Protein AF-A0A2N5ZML3-F1 (afdb_monomer_lite)

Secondary structure (DSSP, 8-state):
-PPP-HHHHHHHHGGG-HHHHHHHHHHHHHTT-HHHHHHHHHHHHHTGGGS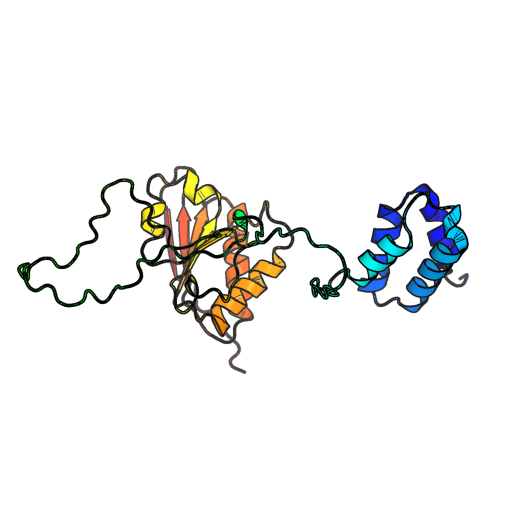SS-HHHHHHHHHHTTS--------SS---------GGG--EE-S-----------S-S---------TT-----EE--BTTT--TT-TTTTTPEEEEEETTHHHH-TTGGGGSTTEEEEEE-TTT-S-THHHHHHHHHHHHTS--SEEEEEEESSGGGHHHHHHHHHHHHH-SS---EEEEEE-TTS-EEEEEEPPPP-----

Structure (mmCIF, N/CA/C/O backbone):
data_AF-A0A2N5ZML3-F1
#
_entry.id   AF-A0A2N5ZML3-F1
#
loop_
_atom_site.group_PDB
_atom_site.id
_atom_site.type_symbol
_atom_site.label_atom_id
_atom_site.label_alt_id
_atom_site.label_comp_id
_atom_site.label_asym_id
_atom_site.label_entity_id
_atom_site.label_seq_id
_atom_site.pdbx_PDB_ins_code
_atom_site.Cartn_x
_atom_site.Cartn_y
_atom_site.Cartn_z
_atom_site.occupancy
_atom_site.B_iso_or_equiv
_atom_site.auth_seq_id
_atom_site.auth_comp_id
_atom_site.auth_asym_id
_atom_site.auth_atom_id
_atom_site.pdbx_PDB_model_num
ATOM 1 N N . ALA A 1 1 ? 21.192 18.800 -43.408 1.00 47.53 1 ALA A N 1
ATOM 2 C CA . ALA A 1 1 ? 21.256 17.772 -42.355 1.00 47.53 1 ALA A CA 1
ATOM 3 C C . ALA A 1 1 ? 21.268 16.427 -43.055 1.00 47.53 1 ALA A C 1
ATOM 5 O O . ALA A 1 1 ? 20.425 16.227 -43.925 1.00 47.53 1 ALA A O 1
ATOM 6 N N . GLU A 1 2 ? 22.254 15.578 -42.776 1.00 45.72 2 GLU A N 1
ATOM 7 C CA . GLU A 1 2 ? 22.254 14.211 -43.304 1.00 45.72 2 GLU A CA 1
ATOM 8 C C . GLU A 1 2 ? 21.034 13.448 -42.755 1.00 45.72 2 GLU A C 1
ATOM 10 O O . GLU A 1 2 ? 20.626 13.699 -41.616 1.00 45.72 2 GLU A O 1
ATOM 15 N N . PRO A 1 3 ? 20.395 12.577 -43.553 1.00 55.34 3 PRO A N 1
ATOM 16 C CA . PRO A 1 3 ? 19.263 11.791 -43.085 1.00 55.34 3 PRO A CA 1
ATOM 17 C C . PRO A 1 3 ? 19.713 10.846 -41.964 1.00 55.34 3 PRO A C 1
ATOM 19 O O . PRO A 1 3 ? 20.684 10.109 -42.115 1.00 55.34 3 PRO A O 1
ATOM 22 N N . TYR A 1 4 ? 18.998 10.881 -40.839 1.00 61.06 4 TYR A N 1
ATOM 23 C CA . TYR A 1 4 ? 19.261 10.034 -39.676 1.00 61.06 4 TYR A CA 1
ATOM 24 C C . TYR A 1 4 ? 19.255 8.546 -40.067 1.00 61.06 4 TYR A C 1
ATOM 26 O O . TYR A 1 4 ? 18.287 8.063 -40.662 1.00 61.06 4 TYR A O 1
ATOM 34 N N . ASN A 1 5 ? 20.341 7.837 -39.749 1.00 77.06 5 ASN A N 1
ATOM 35 C CA . ASN A 1 5 ? 20.561 6.444 -40.130 1.00 77.06 5 ASN A CA 1
ATOM 36 C C . ASN A 1 5 ? 20.840 5.587 -38.890 1.00 77.06 5 ASN A C 1
ATOM 38 O O . ASN A 1 5 ? 21.959 5.542 -38.381 1.00 77.06 5 ASN A O 1
ATOM 42 N N . GLU A 1 6 ? 19.813 4.874 -38.439 1.00 79.06 6 GLU A N 1
ATOM 43 C CA . GLU A 1 6 ? 19.859 4.043 -37.233 1.00 79.06 6 GLU A CA 1
ATOM 44 C C . GLU A 1 6 ? 20.840 2.864 -37.341 1.00 79.06 6 GLU A C 1
ATOM 46 O O . GLU A 1 6 ? 21.326 2.350 -36.338 1.00 79.06 6 GLU A O 1
ATOM 51 N N . ILE A 1 7 ? 21.194 2.452 -38.561 1.00 77.94 7 ILE A N 1
ATOM 52 C CA . ILE A 1 7 ? 22.169 1.379 -38.779 1.00 77.94 7 ILE A CA 1
ATOM 53 C C . ILE A 1 7 ? 23.556 1.782 -38.257 1.00 77.94 7 ILE A C 1
ATOM 55 O O . ILE A 1 7 ? 24.208 0.982 -37.591 1.00 77.94 7 ILE A O 1
ATOM 59 N N . LEU A 1 8 ? 23.975 3.026 -38.511 1.00 79.12 8 LEU A N 1
ATOM 60 C CA . LEU A 1 8 ? 25.275 3.542 -38.064 1.00 79.12 8 LEU A CA 1
ATOM 61 C C . LEU A 1 8 ? 25.339 3.660 -36.537 1.00 79.12 8 LEU A C 1
ATOM 63 O O . LEU A 1 8 ? 26.370 3.385 -35.933 1.00 79.12 8 LEU A O 1
ATOM 67 N N . VAL A 1 9 ? 24.215 4.021 -35.914 1.00 79.56 9 VAL A N 1
ATOM 68 C CA . VAL A 1 9 ? 24.099 4.147 -34.456 1.00 79.56 9 VAL A CA 1
ATOM 69 C C . VAL A 1 9 ? 24.246 2.780 -33.787 1.00 79.56 9 VAL A C 1
ATOM 71 O O . VAL A 1 9 ? 25.020 2.639 -32.843 1.00 79.56 9 VAL A O 1
ATOM 74 N N . ILE A 1 10 ? 23.564 1.750 -34.296 1.00 82.56 10 ILE A N 1
ATOM 75 C CA . ILE A 1 10 ? 23.687 0.385 -33.763 1.00 82.56 10 ILE A CA 1
ATOM 76 C C . ILE A 1 10 ? 25.098 -0.178 -33.975 1.00 82.56 10 ILE A C 1
ATOM 78 O O . ILE A 1 10 ? 25.625 -0.829 -33.073 1.00 82.56 10 ILE A O 1
ATOM 82 N N . GLU A 1 11 ? 25.723 0.098 -35.121 1.00 82.44 11 GLU A N 1
ATOM 83 C CA . GLU A 1 11 ? 27.103 -0.308 -35.405 1.00 82.44 11 GLU A CA 1
ATOM 84 C C . GLU A 1 11 ? 28.106 0.339 -34.433 1.00 82.44 11 GLU A C 1
ATOM 86 O O . GLU A 1 11 ? 28.982 -0.344 -33.909 1.00 82.44 11 GLU A O 1
ATOM 91 N N . GLU A 1 12 ? 27.933 1.619 -34.089 1.00 83.38 12 GLU A N 1
ATOM 92 C CA . GLU A 1 12 ? 28.761 2.306 -33.085 1.00 83.38 12 GLU A CA 1
ATOM 93 C C . GLU A 1 12 ? 28.482 1.826 -31.641 1.00 83.38 12 GLU A C 1
ATOM 95 O O . GLU A 1 12 ? 29.330 1.925 -30.747 1.00 83.38 12 GLU A O 1
ATOM 100 N N . MET A 1 13 ? 27.281 1.300 -31.383 1.00 83.06 13 MET A N 1
ATOM 101 C CA . MET A 1 13 ? 26.872 0.778 -30.074 1.00 83.06 13 MET A CA 1
ATOM 102 C C . MET A 1 13 ? 27.241 -0.691 -29.850 1.00 83.06 13 MET A C 1
ATOM 104 O O . MET A 1 13 ? 27.219 -1.129 -28.697 1.00 83.06 13 MET A O 1
ATOM 108 N N . GLU A 1 14 ? 27.619 -1.425 -30.899 1.00 78.06 14 GLU A N 1
ATOM 109 C CA . GLU A 1 14 ? 28.115 -2.807 -30.839 1.00 78.06 14 GLU A CA 1
ATOM 110 C C . GLU A 1 14 ? 29.148 -3.024 -29.711 1.00 78.06 14 GLU A C 1
ATOM 112 O O . GLU A 1 14 ? 28.857 -3.811 -28.799 1.00 78.06 14 GLU A O 1
ATOM 117 N N . PRO A 1 15 ? 30.255 -2.255 -29.628 1.00 79.62 15 PRO A N 1
ATOM 118 C CA . PRO A 1 15 ? 31.275 -2.464 -28.599 1.00 79.62 15 PRO A CA 1
ATOM 119 C C . PRO A 1 15 ? 30.792 -2.138 -27.177 1.00 79.62 15 PRO A C 1
ATOM 121 O O . PRO A 1 15 ? 31.397 -2.571 -26.196 1.00 79.62 15 PRO A O 1
ATOM 124 N N . LYS A 1 16 ? 29.694 -1.381 -27.031 1.00 79.88 16 LYS A N 1
ATOM 125 C CA . LYS A 1 16 ? 29.097 -1.026 -25.728 1.00 79.88 16 LYS A CA 1
ATOM 126 C C . LYS A 1 16 ? 28.216 -2.148 -25.164 1.00 79.88 16 LYS A C 1
ATOM 128 O O . LYS A 1 16 ? 27.735 -2.042 -24.032 1.00 79.88 16 LYS A O 1
ATOM 133 N N . GLY A 1 17 ? 28.003 -3.215 -25.934 1.00 79.94 17 GLY A N 1
ATOM 134 C CA . GLY A 1 17 ? 27.406 -4.464 -25.484 1.00 79.94 17 GLY A CA 1
ATOM 135 C C . GLY A 1 17 ? 25.878 -4.471 -25.363 1.00 79.94 17 GLY A C 1
ATOM 136 O O . GLY A 1 17 ? 25.178 -3.462 -25.483 1.00 79.94 17 GLY A O 1
ATOM 137 N N . ARG A 1 18 ? 25.355 -5.673 -25.082 1.00 86.12 18 ARG A N 1
ATOM 138 C CA . ARG A 1 18 ? 23.927 -6.042 -25.113 1.00 86.12 18 ARG A CA 1
ATOM 139 C C . ARG A 1 18 ? 22.995 -5.057 -24.404 1.00 86.12 18 ARG A C 1
ATOM 141 O O . ARG A 1 18 ? 21.926 -4.745 -24.919 1.00 86.12 18 ARG A O 1
ATOM 148 N N . ASN A 1 19 ? 23.368 -4.595 -23.212 1.00 85.06 19 ASN A N 1
ATOM 149 C CA . ASN A 1 19 ? 22.493 -3.762 -22.379 1.00 85.06 19 ASN A CA 1
ATOM 150 C C . ASN A 1 19 ? 22.300 -2.356 -22.958 1.00 85.06 19 ASN A C 1
ATOM 152 O O . ASN A 1 19 ? 21.211 -1.798 -22.852 1.00 85.06 19 ASN A O 1
ATOM 156 N N . THR A 1 20 ? 23.331 -1.819 -23.607 1.00 85.25 20 THR A N 1
ATOM 157 C CA . THR A 1 20 ? 23.304 -0.500 -24.244 1.00 85.25 20 THR A CA 1
ATOM 158 C C . THR A 1 20 ? 22.386 -0.519 -25.466 1.00 85.25 20 THR A C 1
ATOM 160 O O . THR A 1 20 ? 21.505 0.327 -25.597 1.00 85.25 20 THR A O 1
ATOM 163 N N . ILE A 1 21 ? 22.504 -1.564 -26.290 1.00 87.38 21 ILE A N 1
ATOM 164 C CA . ILE A 1 21 ? 21.623 -1.810 -27.442 1.00 87.38 21 ILE A CA 1
ATOM 165 C C . ILE A 1 21 ? 20.179 -2.062 -26.977 1.00 87.38 21 ILE A C 1
ATOM 167 O O . ILE A 1 21 ? 19.233 -1.540 -27.562 1.00 87.38 21 ILE A O 1
ATOM 171 N N . LYS A 1 22 ? 19.989 -2.812 -25.883 1.00 88.50 22 LYS A N 1
ATOM 172 C CA . LYS A 1 22 ? 18.667 -3.056 -25.287 1.00 88.50 22 LYS A CA 1
ATOM 173 C C . LYS A 1 22 ? 17.972 -1.759 -24.874 1.00 88.50 22 LYS A C 1
ATOM 175 O O . LYS A 1 22 ? 16.815 -1.560 -25.229 1.00 88.50 22 LYS A O 1
ATOM 180 N N . ALA A 1 23 ? 18.661 -0.910 -24.114 1.00 85.38 23 ALA A N 1
ATOM 181 C CA . ALA A 1 23 ? 18.109 0.350 -23.623 1.00 85.38 23 ALA A CA 1
ATOM 182 C C . ALA A 1 23 ? 17.723 1.285 -24.779 1.00 85.38 23 ALA A C 1
ATOM 184 O O . ALA A 1 23 ? 16.655 1.887 -24.753 1.00 85.38 23 ALA A O 1
ATOM 185 N N . HIS A 1 24 ? 18.552 1.330 -25.822 1.00 87.19 24 HIS A N 1
ATOM 186 C CA . HIS A 1 24 ? 18.301 2.114 -27.030 1.00 87.19 24 HIS A CA 1
ATOM 187 C C . HIS A 1 24 ? 17.056 1.648 -27.796 1.00 87.19 24 HIS A C 1
ATOM 189 O O . HIS A 1 24 ? 16.170 2.444 -28.095 1.00 87.19 24 HIS A O 1
ATOM 195 N N . LEU A 1 25 ? 16.912 0.339 -28.022 1.00 87.88 25 LEU A N 1
ATOM 196 C CA . LEU A 1 25 ? 15.726 -0.213 -28.688 1.00 87.88 25 LEU A CA 1
ATOM 197 C C . LEU A 1 25 ? 14.441 -0.050 -27.856 1.00 87.88 25 LEU A C 1
ATOM 199 O O . LEU A 1 25 ? 13.357 0.109 -28.417 1.00 87.88 25 LEU A O 1
ATOM 203 N N . ILE A 1 26 ? 14.549 -0.084 -26.523 1.00 85.62 26 ILE A N 1
ATOM 204 C CA . ILE A 1 26 ? 13.435 0.212 -25.612 1.00 85.62 26 ILE A CA 1
ATOM 205 C C . ILE A 1 26 ? 13.015 1.678 -25.737 1.00 85.62 26 ILE A C 1
ATOM 207 O O . ILE A 1 26 ? 11.833 1.942 -25.940 1.00 85.62 26 ILE A O 1
ATOM 211 N N . HIS A 1 27 ? 13.971 2.607 -25.694 1.00 83.56 27 HIS A N 1
ATOM 212 C CA . HIS A 1 27 ? 13.718 4.035 -25.872 1.00 83.56 27 HIS A CA 1
ATOM 213 C C . HIS A 1 27 ? 12.970 4.305 -27.188 1.00 83.56 27 HIS A C 1
ATOM 215 O O . HIS A 1 27 ? 11.908 4.925 -27.192 1.00 83.56 27 HIS A O 1
ATOM 221 N N . MET A 1 28 ? 13.430 3.723 -28.298 1.00 85.25 28 MET A N 1
ATOM 222 C CA . MET A 1 28 ? 12.745 3.846 -29.592 1.00 85.25 28 MET A CA 1
ATOM 223 C C . MET A 1 28 ? 11.303 3.332 -29.571 1.00 85.25 28 MET A C 1
ATOM 225 O O . MET A 1 28 ? 10.409 3.911 -30.196 1.00 85.25 28 MET A O 1
ATOM 229 N N . LYS A 1 29 ? 11.049 2.238 -28.848 1.00 83.75 29 LYS A N 1
ATOM 230 C CA . LYS A 1 29 ? 9.705 1.677 -28.691 1.00 83.75 29 LYS A CA 1
ATOM 231 C C . LYS A 1 29 ? 8.794 2.608 -27.888 1.00 83.75 29 LYS A C 1
ATOM 233 O O . LYS A 1 29 ? 7.641 2.798 -28.275 1.00 83.75 29 LYS A O 1
ATOM 238 N N . GLU A 1 30 ? 9.300 3.199 -26.810 1.00 82.31 30 GLU A N 1
ATOM 239 C CA . GLU A 1 30 ? 8.565 4.155 -25.969 1.00 82.31 30 GLU A CA 1
ATOM 240 C C . GLU A 1 30 ? 8.201 5.430 -26.740 1.00 82.31 30 GLU A C 1
ATOM 242 O O . GLU A 1 30 ? 7.082 5.933 -26.621 1.00 82.31 30 GLU A O 1
ATOM 247 N N . HIS A 1 31 ? 9.094 5.888 -27.619 1.00 83.50 31 HIS A N 1
ATOM 248 C CA . HIS A 1 31 ? 8.877 7.048 -28.485 1.00 83.50 31 HIS A CA 1
ATOM 249 C C . HIS A 1 31 ? 8.115 6.734 -29.787 1.00 83.50 31 HIS A C 1
ATOM 251 O O . HIS A 1 31 ? 7.886 7.627 -30.602 1.00 83.50 31 HIS A O 1
ATOM 257 N N . LYS A 1 32 ? 7.641 5.488 -29.967 1.00 84.75 32 LYS A N 1
ATOM 258 C CA . LYS A 1 32 ? 6.892 5.014 -31.152 1.00 84.75 32 LYS A CA 1
ATOM 259 C C . LYS A 1 32 ? 7.666 5.160 -32.471 1.00 84.75 32 LYS A C 1
ATOM 261 O O . LYS A 1 32 ? 7.071 5.239 -33.548 1.00 84.75 32 LYS A O 1
ATOM 266 N N . GLU A 1 33 ? 8.992 5.112 -32.414 1.00 83.31 33 GLU A N 1
ATOM 267 C CA . GLU A 1 33 ? 9.907 5.249 -33.553 1.00 83.31 33 GLU A CA 1
ATOM 268 C C . GLU A 1 33 ? 10.099 3.915 -34.301 1.00 83.31 33 GLU A C 1
ATOM 270 O O . GLU A 1 33 ? 11.206 3.453 -34.585 1.00 83.31 33 GLU A O 1
ATOM 275 N N . PHE A 1 34 ? 8.990 3.255 -34.648 1.00 81.12 34 PHE A N 1
ATOM 276 C CA . PHE A 1 34 ? 8.998 1.885 -35.176 1.00 81.12 34 PHE A CA 1
ATOM 277 C C . PHE A 1 34 ? 9.732 1.727 -36.518 1.00 81.12 34 PHE A C 1
ATOM 279 O O . PHE A 1 34 ? 10.153 0.621 -36.859 1.00 81.12 34 PHE A O 1
ATOM 286 N N . GLY A 1 35 ? 9.868 2.808 -37.294 1.00 78.94 35 GLY A N 1
ATOM 287 C CA . GLY A 1 35 ? 10.616 2.816 -38.553 1.00 78.94 35 GLY A CA 1
ATOM 288 C C . GLY A 1 35 ? 12.114 2.600 -38.337 1.00 78.94 35 GLY A C 1
ATOM 289 O O . GLY A 1 35 ? 12.697 1.720 -38.969 1.00 78.94 35 GLY A O 1
ATOM 290 N N . PHE A 1 36 ? 12.706 3.340 -37.400 1.00 80.94 36 PHE A N 1
ATOM 291 C CA . PHE A 1 36 ? 14.121 3.230 -37.040 1.00 80.94 36 PHE A CA 1
ATOM 292 C C . PHE A 1 36 ? 14.392 1.950 -36.252 1.00 80.94 36 PHE A C 1
ATOM 294 O O . PHE A 1 36 ? 15.292 1.192 -36.607 1.00 80.94 36 PHE A O 1
ATOM 301 N N . MET A 1 37 ? 13.506 1.591 -35.320 1.00 82.56 37 MET A N 1
ATOM 302 C CA . MET A 1 37 ? 13.601 0.324 -34.588 1.00 82.56 37 MET A CA 1
ATOM 303 C C . MET A 1 37 ? 13.681 -0.895 -35.529 1.00 82.56 37 MET A C 1
ATOM 305 O O . MET A 1 37 ? 14.465 -1.816 -35.300 1.00 82.56 37 MET A O 1
ATOM 309 N N . LYS A 1 38 ? 12.911 -0.909 -36.629 1.00 84.06 38 LYS A N 1
ATOM 310 C CA . LYS A 1 38 ? 12.991 -1.978 -37.643 1.00 84.06 38 LYS A CA 1
ATOM 311 C C . LYS A 1 38 ? 14.348 -2.026 -38.346 1.00 84.06 38 LYS A C 1
ATOM 313 O O . LYS A 1 38 ? 14.804 -3.122 -38.666 1.00 84.06 38 LYS A O 1
ATOM 318 N N . GLN A 1 39 ? 14.981 -0.879 -38.585 1.00 83.00 39 GLN A N 1
ATOM 319 C CA . GLN A 1 39 ? 16.313 -0.808 -39.191 1.00 83.00 39 GLN A CA 1
ATOM 320 C C . GLN A 1 39 ? 17.377 -1.366 -38.238 1.00 83.00 39 GLN A C 1
ATOM 322 O O . GLN A 1 39 ? 18.150 -2.232 -38.647 1.00 83.00 39 GLN A O 1
ATOM 327 N N . GLY A 1 40 ? 17.349 -0.975 -36.959 1.00 84.38 40 GLY A N 1
ATOM 328 C CA . GLY A 1 40 ? 18.281 -1.491 -35.952 1.00 84.38 40 GLY A CA 1
ATOM 329 C C . GLY A 1 40 ? 18.131 -2.997 -35.707 1.00 84.38 40 GLY A C 1
ATOM 330 O O . GLY A 1 40 ? 19.112 -3.741 -35.701 1.00 84.38 40 GLY A O 1
ATOM 331 N N . VAL A 1 41 ? 16.891 -3.495 -35.620 1.00 87.19 41 VAL A N 1
ATOM 332 C CA . VAL A 1 41 ? 16.611 -4.940 -35.507 1.00 87.19 41 VAL A CA 1
ATOM 333 C C . VAL A 1 41 ? 17.077 -5.710 -36.745 1.00 87.19 41 VAL A C 1
ATOM 335 O O . VAL A 1 41 ? 17.577 -6.830 -36.621 1.00 87.19 41 VAL A O 1
ATOM 338 N N . LYS A 1 42 ? 16.924 -5.134 -37.944 1.00 88.25 42 LYS A N 1
ATOM 339 C CA . LYS A 1 42 ? 17.398 -5.746 -39.189 1.00 88.25 42 LYS A CA 1
ATOM 340 C C . LYS A 1 42 ? 18.921 -5.891 -39.181 1.00 88.25 42 LYS A C 1
ATOM 342 O O . LYS A 1 42 ? 19.405 -6.993 -39.423 1.00 88.25 42 LYS A O 1
ATOM 347 N N . TRP A 1 43 ? 19.652 -4.839 -38.816 1.00 87.69 43 TRP A N 1
ATOM 348 C CA . TRP A 1 43 ? 21.112 -4.894 -38.737 1.00 87.69 43 TRP A CA 1
ATOM 349 C C . TRP A 1 43 ? 21.600 -5.947 -37.736 1.00 87.69 43 TRP A C 1
ATOM 351 O O . TRP A 1 43 ? 22.479 -6.740 -38.072 1.00 87.69 43 TRP A O 1
ATOM 361 N N . LEU A 1 44 ? 20.980 -6.028 -36.549 1.00 87.25 44 LEU A N 1
ATOM 362 C CA . LEU A 1 44 ? 21.317 -7.036 -35.533 1.00 87.25 44 LEU A CA 1
ATOM 363 C C . LEU A 1 44 ? 21.119 -8.469 -36.043 1.00 87.25 44 LEU A C 1
ATOM 365 O O . LEU A 1 44 ? 21.898 -9.358 -35.715 1.00 87.25 44 LEU A O 1
ATOM 369 N N . ARG A 1 45 ? 20.083 -8.708 -36.858 1.00 87.06 45 ARG A N 1
ATOM 370 C CA . ARG A 1 45 ? 19.829 -10.025 -37.462 1.00 87.06 45 ARG A CA 1
ATOM 371 C C . ARG A 1 45 ? 20.818 -10.374 -38.568 1.00 87.06 45 ARG A C 1
ATOM 373 O O . ARG A 1 45 ? 21.133 -11.550 -38.714 1.00 87.06 45 ARG A O 1
ATOM 380 N N . GLU A 1 46 ? 21.264 -9.386 -39.336 1.00 86.12 46 GLU A N 1
ATOM 381 C CA . GLU A 1 46 ? 22.235 -9.554 -40.425 1.00 86.12 46 GLU A CA 1
ATOM 382 C C . GLU A 1 46 ? 23.679 -9.670 -39.906 1.00 86.12 46 GLU A C 1
ATOM 384 O O . GLU A 1 46 ? 24.512 -10.283 -40.563 1.00 86.12 46 GLU A O 1
ATOM 389 N N . ASN A 1 47 ? 23.967 -9.145 -38.710 1.00 87.81 47 ASN A N 1
ATOM 390 C CA . ASN A 1 47 ? 25.301 -9.126 -38.098 1.00 87.81 47 ASN A CA 1
ATOM 391 C C . ASN A 1 47 ? 25.380 -9.979 -36.819 1.00 87.81 47 ASN A C 1
ATOM 393 O O . ASN A 1 47 ? 26.143 -9.666 -35.907 1.00 87.81 47 ASN A O 1
ATOM 397 N N . ARG A 1 48 ? 24.610 -11.072 -36.746 1.00 84.44 48 ARG A N 1
ATOM 398 C CA . ARG A 1 48 ? 24.593 -11.980 -35.581 1.00 84.44 48 ARG A CA 1
ATOM 399 C C . ARG A 1 48 ? 25.978 -12.492 -35.197 1.00 84.44 48 ARG A C 1
ATOM 401 O O . ARG A 1 48 ? 26.262 -12.604 -34.014 1.00 84.44 48 ARG A O 1
ATOM 408 N N . ASP A 1 49 ? 26.835 -12.740 -36.182 1.00 81.31 49 ASP A N 1
ATOM 409 C CA . ASP A 1 49 ? 28.186 -13.264 -35.959 1.00 81.31 49 ASP A CA 1
ATOM 410 C C . ASP A 1 49 ? 29.155 -12.216 -35.385 1.00 81.31 49 ASP A C 1
ATOM 412 O O . ASP A 1 49 ? 30.229 -12.568 -34.904 1.00 81.31 49 ASP A O 1
ATOM 416 N N . LYS A 1 50 ? 28.791 -10.924 -35.430 1.00 79.06 50 LYS A N 1
ATOM 417 C CA . LYS A 1 50 ? 29.598 -9.829 -34.870 1.00 79.06 50 LYS A CA 1
ATOM 418 C C . LYS A 1 50 ? 29.260 -9.521 -33.415 1.00 79.06 50 LYS A C 1
ATOM 420 O O . LYS A 1 50 ? 30.062 -8.886 -32.748 1.00 79.06 50 LYS A O 1
ATOM 425 N N . VAL A 1 51 ? 28.103 -9.960 -32.921 1.00 80.62 51 VAL A N 1
ATOM 426 C CA . VAL A 1 51 ? 27.637 -9.651 -31.565 1.00 80.62 51 VAL A CA 1
ATOM 427 C C . VAL A 1 51 ? 27.786 -10.858 -30.643 1.00 80.62 51 VAL A C 1
ATOM 429 O O . VAL A 1 51 ? 27.380 -11.969 -30.966 1.00 80.62 51 VAL A O 1
ATOM 432 N N . ASN A 1 52 ? 28.323 -10.647 -29.441 1.00 82.19 52 ASN A N 1
ATOM 433 C CA . ASN A 1 52 ? 28.553 -11.726 -28.471 1.00 82.19 52 ASN A CA 1
ATOM 434 C C . ASN A 1 52 ? 27.326 -12.023 -27.578 1.00 82.19 52 ASN A C 1
ATOM 436 O O . ASN A 1 52 ? 27.449 -12.232 -26.370 1.00 82.19 52 ASN A O 1
ATOM 440 N N . PHE A 1 53 ? 26.111 -11.956 -28.127 1.00 83.62 53 PHE A N 1
ATOM 441 C CA . PHE A 1 53 ? 24.880 -12.223 -27.379 1.00 83.62 53 PHE A CA 1
ATOM 442 C C . PHE A 1 53 ? 23.749 -12.730 -28.275 1.00 83.62 53 PHE A C 1
ATOM 444 O O . PHE A 1 53 ? 23.735 -12.518 -29.484 1.00 83.62 53 PHE A O 1
ATOM 451 N N . ASP A 1 54 ? 22.748 -13.358 -27.656 1.00 87.38 54 ASP A N 1
ATOM 452 C CA . ASP A 1 54 ? 21.557 -13.834 -28.356 1.00 87.38 54 ASP A CA 1
ATOM 453 C C . ASP A 1 54 ? 20.663 -12.659 -28.798 1.00 87.38 54 ASP A C 1
ATOM 455 O O . ASP A 1 54 ? 19.966 -12.019 -27.997 1.00 87.38 54 ASP A O 1
ATOM 459 N N . VAL A 1 55 ? 20.708 -12.385 -30.103 1.00 86.50 55 VAL A N 1
ATOM 460 C CA . VAL A 1 55 ? 19.920 -11.356 -30.786 1.00 86.50 55 VAL A CA 1
ATOM 461 C C . VAL A 1 55 ? 18.420 -11.642 -30.716 1.00 86.50 55 VAL A C 1
ATOM 463 O O . VAL A 1 55 ? 17.636 -10.711 -30.536 1.00 86.50 55 VAL A O 1
ATOM 466 N N . ASP A 1 56 ? 17.990 -12.901 -30.816 1.00 85.81 56 ASP A N 1
ATOM 467 C CA . ASP A 1 56 ? 16.563 -13.240 -30.784 1.00 85.81 56 ASP A CA 1
ATOM 468 C C . ASP A 1 56 ? 15.985 -13.087 -29.381 1.00 85.81 56 ASP A C 1
ATOM 470 O O . ASP A 1 56 ? 14.892 -12.534 -29.221 1.00 85.81 56 ASP A O 1
ATOM 474 N N . ALA A 1 57 ? 16.737 -13.501 -28.359 1.00 82.88 57 ALA A N 1
ATOM 475 C CA . ALA A 1 57 ? 16.369 -13.259 -26.970 1.00 82.88 57 ALA A CA 1
ATOM 476 C C . ALA A 1 57 ? 16.264 -11.755 -26.676 1.00 82.88 57 ALA A C 1
ATOM 478 O O . ALA A 1 57 ? 15.293 -11.316 -26.060 1.00 82.88 57 ALA A O 1
ATOM 479 N N . LEU A 1 58 ? 17.216 -10.950 -27.165 1.00 86.94 58 LEU A N 1
ATOM 480 C CA . LEU A 1 58 ? 17.186 -9.494 -27.018 1.00 86.94 58 LEU A CA 1
ATOM 481 C C . LEU A 1 58 ? 15.947 -8.872 -27.683 1.00 86.94 58 LEU A C 1
ATOM 483 O O . LEU A 1 58 ? 15.232 -8.101 -27.045 1.00 86.94 58 LEU A O 1
ATOM 487 N N . ILE A 1 59 ? 15.663 -9.221 -28.942 1.00 87.44 59 ILE A N 1
ATOM 488 C CA . ILE A 1 59 ? 14.497 -8.698 -29.672 1.00 87.44 59 ILE A CA 1
ATOM 489 C C . ILE A 1 59 ? 13.201 -9.083 -28.955 1.00 87.44 59 ILE A C 1
ATOM 491 O O . ILE A 1 59 ? 12.297 -8.258 -28.837 1.00 87.44 59 ILE A O 1
ATOM 495 N N . LYS A 1 60 ? 13.109 -10.315 -28.440 1.00 84.44 60 LYS A N 1
ATOM 496 C CA . LYS A 1 60 ? 11.949 -10.789 -27.678 1.00 84.44 60 LYS A CA 1
ATOM 497 C C . LYS A 1 60 ? 11.763 -10.006 -26.377 1.00 84.44 60 LYS A C 1
ATOM 499 O O . LYS A 1 60 ? 10.641 -9.626 -26.058 1.00 84.44 60 LYS A O 1
ATOM 504 N N . GLU A 1 61 ? 12.844 -9.717 -25.654 1.00 83.75 61 GLU A N 1
ATOM 505 C CA . GLU A 1 61 ? 12.806 -8.878 -24.450 1.00 83.75 61 GLU A CA 1
ATOM 506 C C . GLU A 1 61 ? 12.343 -7.449 -24.755 1.00 83.75 61 GLU A C 1
ATOM 508 O O . GLU A 1 61 ? 11.489 -6.925 -24.046 1.00 83.75 61 GLU A O 1
ATOM 513 N N . VAL A 1 62 ? 12.850 -6.827 -25.824 1.00 85.75 62 VAL A N 1
ATOM 514 C CA . VAL A 1 62 ? 12.421 -5.485 -26.257 1.00 85.75 62 VAL A CA 1
ATOM 515 C C . VAL A 1 62 ? 10.954 -5.499 -26.704 1.00 85.75 62 VAL A C 1
ATOM 517 O O . VAL A 1 62 ? 10.176 -4.611 -26.350 1.00 85.75 62 VAL A O 1
ATOM 520 N N . HIS A 1 63 ? 10.527 -6.522 -27.447 1.00 83.25 63 HIS A N 1
ATOM 521 C CA . HIS A 1 63 ? 9.149 -6.643 -27.925 1.00 83.25 63 HIS A CA 1
ATOM 522 C C . HIS A 1 63 ? 8.149 -6.850 -26.780 1.00 83.25 63 HIS A C 1
ATOM 524 O O . HIS A 1 63 ? 7.066 -6.267 -26.804 1.00 83.25 63 HIS A O 1
ATOM 530 N N . ASN A 1 64 ? 8.544 -7.584 -25.741 1.00 79.31 64 ASN A N 1
ATOM 531 C CA . ASN A 1 64 ? 7.727 -7.821 -24.550 1.00 79.31 64 ASN A CA 1
ATOM 532 C C . ASN A 1 64 ? 7.907 -6.739 -23.471 1.00 79.31 64 ASN A C 1
ATOM 534 O O . ASN A 1 64 ? 7.225 -6.763 -22.453 1.00 79.31 64 ASN A O 1
ATOM 538 N N . TYR A 1 65 ? 8.804 -5.771 -23.679 1.00 76.81 65 TYR A N 1
ATOM 539 C CA . TYR A 1 65 ? 8.997 -4.654 -22.759 1.00 76.81 65 TYR A CA 1
ATOM 540 C C . TYR A 1 65 ? 7.698 -3.848 -22.598 1.00 76.81 65 TYR A C 1
ATOM 542 O O . TYR A 1 65 ? 7.129 -3.394 -23.594 1.00 76.81 65 TYR A O 1
ATOM 550 N N . GLY A 1 66 ? 7.213 -3.702 -21.364 1.00 64.12 66 GLY A N 1
ATOM 551 C CA . GLY A 1 66 ? 5.938 -3.039 -21.061 1.00 64.12 66 GLY A CA 1
ATOM 552 C C . GLY A 1 66 ? 4.682 -3.881 -21.326 1.00 64.12 66 GLY A C 1
ATOM 553 O O . GLY A 1 66 ? 3.579 -3.363 -21.197 1.00 64.12 66 GLY A O 1
ATOM 554 N N . GLN A 1 67 ? 4.821 -5.160 -21.695 1.00 58.69 67 GLN A N 1
ATOM 555 C CA . GLN A 1 67 ? 3.717 -6.122 -21.726 1.00 58.69 67 GLN A CA 1
ATOM 556 C C . GLN A 1 67 ? 3.858 -7.057 -20.522 1.00 58.69 67 GLN A C 1
ATOM 558 O O . GLN A 1 67 ? 4.925 -7.638 -20.314 1.00 58.69 67 GLN A O 1
ATOM 563 N N . GLU A 1 68 ? 2.798 -7.211 -19.723 1.00 46.31 68 GLU A N 1
ATOM 564 C CA . GLU A 1 68 ? 2.759 -8.294 -18.739 1.00 46.31 68 GLU A CA 1
ATOM 565 C C . GLU A 1 68 ? 2.952 -9.637 -19.461 1.00 46.31 68 GLU A C 1
ATOM 567 O O . GLU A 1 68 ? 2.416 -9.828 -20.559 1.00 46.31 68 GLU A O 1
ATOM 572 N N . PRO A 1 69 ? 3.732 -10.579 -18.905 1.00 43.91 69 PRO A N 1
ATOM 573 C CA . PRO A 1 69 ? 3.953 -11.851 -19.567 1.00 43.91 69 PRO A CA 1
ATOM 574 C C . PRO A 1 69 ? 2.657 -12.673 -19.561 1.00 43.91 69 PRO A C 1
ATOM 576 O O . PRO A 1 69 ? 2.348 -13.366 -18.594 1.00 43.91 69 PRO A O 1
ATOM 579 N N . GLU A 1 70 ? 1.924 -12.665 -20.676 1.00 36.09 70 GLU A N 1
ATOM 580 C CA . GLU A 1 70 ? 0.954 -13.717 -20.974 1.00 36.09 70 GLU A CA 1
ATOM 581 C C . GLU A 1 70 ? 1.714 -15.039 -21.163 1.00 36.09 70 GLU A C 1
ATOM 583 O O . GLU A 1 70 ? 2.329 -15.308 -22.200 1.00 36.09 70 GLU A O 1
ATOM 588 N N . LEU A 1 71 ? 1.690 -15.884 -20.132 1.00 33.41 71 LEU A N 1
ATOM 589 C CA . LEU A 1 71 ? 2.203 -17.250 -20.165 1.00 33.41 71 LEU A CA 1
ATOM 590 C C . LEU A 1 71 ? 1.377 -18.108 -21.138 1.00 33.41 71 LEU A C 1
ATOM 592 O O . LEU A 1 71 ? 0.456 -18.818 -20.744 1.00 33.41 71 LEU A O 1
ATOM 596 N N . LYS A 1 72 ? 1.739 -18.098 -22.424 1.00 37.69 72 LYS A N 1
ATOM 597 C CA . LYS A 1 72 ? 1.336 -19.143 -23.376 1.00 37.69 72 LYS A CA 1
ATOM 598 C C . LYS A 1 72 ? 2.340 -20.289 -23.302 1.00 37.69 72 LYS A C 1
ATOM 600 O O . LYS A 1 72 ? 3.334 -20.317 -24.024 1.00 37.69 72 LYS A O 1
ATOM 605 N N . ILE A 1 73 ? 2.093 -21.225 -22.389 1.00 36.22 73 ILE A N 1
ATOM 606 C CA . ILE A 1 73 ? 2.848 -22.477 -22.307 1.00 36.22 73 ILE A CA 1
ATOM 607 C C . ILE A 1 73 ? 2.257 -23.434 -23.348 1.00 36.22 73 ILE A C 1
ATOM 609 O O . ILE A 1 73 ? 1.153 -23.946 -23.175 1.00 36.22 73 ILE A O 1
ATOM 613 N N . ASN A 1 74 ? 2.984 -23.663 -24.443 1.00 36.56 74 ASN A N 1
ATOM 614 C CA . ASN A 1 74 ? 2.661 -24.726 -25.390 1.00 36.56 74 ASN A CA 1
ATOM 615 C C . ASN A 1 74 ? 2.921 -26.079 -24.723 1.00 36.56 74 ASN A C 1
ATOM 617 O O . ASN A 1 74 ? 4.053 -26.432 -24.392 1.00 36.56 74 ASN A O 1
ATOM 621 N N . ALA A 1 75 ? 1.840 -26.825 -24.519 1.00 36.34 75 ALA A N 1
ATOM 622 C CA . ALA A 1 75 ? 1.830 -28.145 -23.923 1.00 36.34 75 ALA A CA 1
ATOM 623 C C . ALA A 1 75 ? 2.367 -29.201 -24.896 1.00 36.34 75 ALA A C 1
ATOM 625 O O . ALA A 1 75 ? 1.603 -29.981 -25.446 1.00 36.34 75 ALA A O 1
ATOM 626 N N . THR A 1 76 ? 3.683 -29.266 -25.080 1.00 35.91 76 THR A N 1
ATOM 627 C CA . THR A 1 76 ? 4.332 -30.520 -25.483 1.00 35.91 76 THR A CA 1
ATOM 628 C C . THR A 1 76 ? 5.814 -30.456 -25.149 1.00 35.91 76 THR A C 1
ATOM 630 O O . THR A 1 76 ? 6.524 -29.617 -25.681 1.00 35.91 76 THR A O 1
ATOM 633 N N . GLN A 1 77 ? 6.254 -31.394 -24.305 1.00 43.62 77 GLN A N 1
ATOM 634 C CA . GLN A 1 77 ? 7.645 -31.672 -23.920 1.00 43.62 77 GLN A CA 1
ATOM 635 C C . GLN A 1 77 ? 8.250 -30.785 -22.821 1.00 43.62 77 GLN A C 1
ATOM 637 O O . GLN A 1 77 ? 9.134 -29.978 -23.061 1.00 43.62 77 GLN A O 1
ATOM 642 N N . MET A 1 78 ? 7.845 -31.050 -21.575 1.00 34.03 78 MET A N 1
ATOM 643 C CA . MET A 1 78 ? 8.782 -31.420 -20.502 1.00 34.03 78 MET A CA 1
ATOM 644 C C . MET A 1 78 ? 7.994 -31.904 -19.276 1.00 34.03 78 MET A C 1
ATOM 646 O O . MET A 1 78 ? 7.377 -31.128 -18.552 1.00 34.03 78 MET A O 1
ATOM 650 N N . LYS A 1 79 ? 7.994 -33.223 -19.048 1.00 34.22 79 LYS A N 1
ATOM 651 C CA . LYS A 1 79 ? 7.547 -33.827 -17.789 1.00 34.22 79 LYS A CA 1
ATOM 652 C C . LYS A 1 79 ? 8.622 -33.584 -16.728 1.00 34.22 79 LYS A C 1
ATOM 654 O O . LYS A 1 79 ? 9.478 -34.434 -16.518 1.00 34.22 79 LYS A O 1
ATOM 659 N N . VAL A 1 80 ? 8.554 -32.448 -16.048 1.00 34.66 80 VAL A N 1
ATOM 660 C CA . VAL A 1 80 ? 9.057 -32.324 -14.676 1.00 34.66 80 VAL A CA 1
ATOM 661 C C . VAL A 1 80 ? 7.935 -31.679 -13.878 1.00 34.66 80 VAL A C 1
ATOM 663 O O . VAL A 1 80 ? 7.588 -30.519 -14.083 1.00 34.66 80 VAL A O 1
ATOM 666 N N . ALA A 1 81 ? 7.297 -32.470 -13.022 1.00 36.88 81 ALA A N 1
ATOM 667 C CA . ALA A 1 81 ? 6.247 -31.997 -12.139 1.00 36.88 81 ALA A CA 1
ATOM 668 C C . ALA A 1 81 ? 6.861 -31.116 -11.038 1.00 36.88 81 ALA A C 1
ATOM 670 O O . ALA A 1 81 ? 7.142 -31.592 -9.945 1.00 36.88 81 ALA A O 1
ATOM 671 N N . HIS A 1 82 ? 7.045 -29.825 -11.311 1.00 43.12 82 HIS A N 1
ATOM 672 C CA . HIS A 1 82 ? 7.079 -28.804 -10.265 1.00 43.12 82 HIS A CA 1
ATOM 673 C C . HIS A 1 82 ? 5.708 -28.131 -10.195 1.00 43.12 82 HIS A C 1
ATOM 675 O O . HIS A 1 82 ? 5.487 -27.027 -10.684 1.00 43.12 82 HIS A O 1
ATOM 681 N N . GLN A 1 83 ? 4.755 -28.832 -9.576 1.00 47.91 83 GLN A N 1
ATOM 682 C CA . GLN A 1 83 ? 3.583 -28.180 -8.999 1.00 47.91 83 GLN A CA 1
ATOM 683 C C . GLN A 1 83 ? 4.048 -27.436 -7.743 1.00 47.91 83 GLN A C 1
ATOM 685 O O . GLN A 1 83 ? 4.093 -28.002 -6.656 1.00 47.91 83 GLN A O 1
ATOM 690 N N . GLY A 1 84 ? 4.474 -26.188 -7.899 1.00 47.09 84 GLY A N 1
ATOM 691 C CA . GLY A 1 84 ? 4.888 -25.378 -6.760 1.00 47.09 84 GLY A CA 1
ATOM 692 C C . GLY A 1 84 ? 5.540 -24.083 -7.199 1.00 47.09 84 GLY A C 1
ATOM 693 O O . GLY A 1 84 ? 6.754 -24.028 -7.362 1.00 47.09 84 GLY A O 1
ATOM 694 N N . GLY A 1 85 ? 4.740 -23.029 -7.366 1.00 68.75 85 GLY A N 1
ATOM 695 C CA . GLY A 1 85 ? 5.281 -21.672 -7.300 1.00 68.75 85 GLY A CA 1
ATOM 696 C C . GLY A 1 85 ? 5.974 -21.443 -5.951 1.00 68.75 85 GLY A C 1
ATOM 697 O O . GLY A 1 85 ? 5.730 -22.177 -4.990 1.00 68.75 85 GLY A O 1
ATOM 698 N N . CYS A 1 86 ? 6.844 -20.432 -5.869 1.00 70.12 86 CYS A N 1
ATOM 699 C CA . CYS A 1 86 ? 7.487 -20.062 -4.608 1.00 70.12 86 CYS A CA 1
ATOM 700 C C . CYS A 1 86 ? 6.408 -19.873 -3.523 1.00 70.12 86 CYS A C 1
ATOM 702 O O . CYS A 1 86 ? 5.485 -19.084 -3.734 1.00 70.12 86 CYS A O 1
ATOM 704 N N . PRO A 1 87 ? 6.499 -20.538 -2.354 1.00 78.19 87 PRO A N 1
ATOM 705 C CA . PRO A 1 87 ? 5.548 -20.332 -1.260 1.00 78.19 87 PRO A CA 1
ATOM 706 C C . PRO A 1 87 ? 5.387 -18.853 -0.880 1.00 78.19 87 PRO A C 1
ATOM 708 O O . PRO A 1 87 ? 4.324 -18.440 -0.425 1.00 78.19 87 PRO A O 1
ATOM 711 N N . GLY A 1 88 ? 6.422 -18.042 -1.131 1.00 75.12 88 GLY A N 1
ATOM 712 C CA . GLY A 1 88 ? 6.405 -16.597 -0.944 1.00 75.12 88 GLY A CA 1
ATOM 713 C C . GLY A 1 88 ? 5.358 -15.853 -1.776 1.00 75.12 88 GLY A C 1
ATOM 714 O O . GLY A 1 88 ? 4.856 -14.842 -1.312 1.00 75.12 88 GLY A O 1
ATOM 715 N N . SER A 1 89 ? 4.969 -16.355 -2.950 1.00 81.81 89 SER A N 1
ATOM 716 C CA . SER A 1 89 ? 3.926 -15.753 -3.796 1.00 81.81 89 SER A CA 1
ATOM 717 C C . SER A 1 89 ? 2.592 -16.503 -3.748 1.00 81.81 89 SER A C 1
ATOM 719 O O . SER A 1 89 ? 1.621 -16.085 -4.378 1.00 81.81 89 SER A O 1
ATOM 721 N N . GLN A 1 90 ? 2.512 -17.607 -3.002 1.00 87.12 90 GLN A N 1
ATOM 722 C CA . GLN A 1 90 ? 1.298 -18.407 -2.919 1.00 87.12 90 GLN A CA 1
ATOM 723 C C . GLN A 1 90 ? 0.278 -17.739 -1.991 1.00 87.12 90 GLN A C 1
ATOM 725 O O . GLN A 1 90 ? 0.493 -17.661 -0.783 1.00 87.12 90 GLN A O 1
ATOM 730 N N . ALA A 1 91 ? -0.858 -17.312 -2.544 1.00 89.31 91 ALA A N 1
ATOM 731 C CA . ALA A 1 91 ? -1.957 -16.755 -1.763 1.00 89.31 91 ALA A CA 1
ATOM 732 C C . ALA A 1 91 ? -2.496 -17.782 -0.747 1.00 89.31 91 ALA A C 1
ATOM 734 O O . ALA A 1 91 ? -2.832 -18.914 -1.103 1.00 89.31 91 ALA A O 1
ATOM 735 N N . ARG A 1 92 ? -2.582 -17.385 0.524 1.00 91.69 92 ARG A N 1
ATOM 736 C CA . ARG A 1 92 ? -3.114 -18.164 1.648 1.00 91.69 92 ARG A CA 1
ATOM 737 C C . ARG A 1 92 ? -3.943 -17.247 2.538 1.00 91.69 92 ARG A C 1
ATOM 739 O O . ARG A 1 92 ? -3.534 -16.125 2.822 1.00 91.69 92 ARG A O 1
ATOM 746 N N . SER A 1 93 ? -5.088 -17.734 3.005 1.00 91.56 93 SER A N 1
ATOM 747 C CA . SER A 1 93 ? -5.867 -17.071 4.052 1.00 91.56 93 SER A CA 1
ATOM 748 C C . SER A 1 93 ? -5.738 -17.851 5.356 1.00 91.56 93 SER A C 1
ATOM 750 O O . SER A 1 93 ? -5.828 -19.078 5.358 1.00 91.56 93 SER A O 1
ATOM 752 N N . PHE A 1 94 ? -5.527 -17.126 6.449 1.00 90.38 94 PHE A N 1
ATOM 753 C CA . PHE A 1 94 ? -5.475 -17.630 7.821 1.00 90.38 94 PHE A CA 1
ATOM 754 C C . PHE A 1 94 ? -6.730 -17.267 8.617 1.00 90.38 94 PHE A C 1
ATOM 756 O O . PHE A 1 94 ? -6.820 -17.615 9.792 1.00 90.38 94 PHE A O 1
ATOM 763 N N . LYS A 1 95 ? -7.704 -16.575 8.000 1.00 79.62 95 LYS A N 1
ATOM 764 C CA . LYS A 1 95 ? -8.996 -16.319 8.640 1.00 79.62 95 LYS A CA 1
ATOM 765 C C . LYS A 1 95 ? -9.574 -17.665 9.086 1.00 79.62 95 LYS A C 1
ATOM 767 O O . LYS A 1 95 ? -9.684 -18.564 8.244 1.00 79.62 95 LYS A O 1
ATOM 772 N N . PRO A 1 96 ? -9.959 -17.822 10.365 1.00 64.19 96 PRO A N 1
ATOM 773 C CA . PRO A 1 96 ? -10.743 -18.969 10.772 1.00 64.19 96 PRO A CA 1
ATOM 774 C C . PRO A 1 96 ? -11.967 -18.999 9.864 1.00 64.19 96 PRO A C 1
ATOM 776 O O . PRO A 1 96 ? -12.777 -18.069 9.872 1.00 64.19 96 PRO A O 1
ATOM 779 N N . LYS A 1 97 ? -12.089 -20.034 9.026 1.00 46.91 97 LYS A N 1
ATOM 780 C CA . LYS A 1 97 ? -13.376 -20.305 8.394 1.00 46.91 97 LYS A CA 1
ATOM 781 C C . LYS A 1 97 ? -14.334 -20.454 9.565 1.00 46.91 97 LYS A C 1
ATOM 783 O O . LYS A 1 97 ? -14.056 -21.267 10.444 1.00 46.91 97 LYS A O 1
ATOM 788 N N . MET A 1 98 ? -15.398 -19.654 9.610 1.00 40.31 98 MET A N 1
ATOM 789 C CA . MET A 1 98 ? -16.536 -19.931 10.482 1.00 40.31 98 MET A CA 1
ATOM 790 C C . MET A 1 98 ? -17.012 -21.337 10.110 1.00 40.31 98 MET A C 1
ATOM 792 O O . MET A 1 98 ? -17.805 -21.522 9.191 1.00 40.31 98 MET A O 1
ATOM 796 N N . GLN A 1 99 ? -16.447 -22.354 10.757 1.00 35.78 99 GLN A N 1
ATOM 797 C CA . GLN A 1 99 ? -17.046 -23.663 10.805 1.00 35.78 99 GLN A CA 1
ATOM 798 C C . GLN A 1 99 ? -18.342 -23.414 11.548 1.00 35.78 99 GLN A C 1
ATOM 800 O O . GLN A 1 99 ? -18.339 -23.071 12.729 1.00 35.78 99 GLN A O 1
ATOM 805 N N . MET A 1 100 ? -19.451 -23.507 10.815 1.00 36.03 100 MET A N 1
ATOM 806 C CA . MET A 1 100 ? -20.723 -23.813 11.433 1.00 36.03 100 MET A CA 1
ATOM 807 C C . MET A 1 100 ? -20.484 -25.099 12.213 1.00 36.03 100 MET A C 1
ATOM 809 O O . MET A 1 100 ? -20.425 -26.181 11.630 1.00 36.03 100 MET A O 1
ATOM 813 N N . ALA A 1 101 ? -20.218 -24.956 13.510 1.00 36.94 101 ALA A N 1
ATOM 814 C CA . ALA A 1 101 ? -20.191 -26.074 14.418 1.00 36.94 101 ALA A CA 1
ATOM 815 C C . ALA A 1 101 ? -21.572 -26.713 14.299 1.00 36.94 101 ALA A C 1
ATOM 817 O O . ALA A 1 101 ? -22.588 -26.105 14.639 1.00 36.94 101 ALA A O 1
ATOM 818 N N . ALA A 1 102 ? -21.602 -27.909 13.713 1.00 41.28 102 ALA A N 1
ATOM 819 C CA . ALA A 1 102 ? -22.719 -28.805 13.887 1.00 41.28 102 ALA A CA 1
ATOM 820 C C . ALA A 1 102 ? -22.960 -28.913 15.396 1.00 41.28 102 ALA A C 1
ATOM 822 O O . ALA A 1 102 ? -22.012 -29.101 16.158 1.00 41.28 102 ALA A O 1
ATOM 823 N N . ASN A 1 103 ? -24.215 -28.702 15.791 1.00 44.50 103 ASN A N 1
ATOM 824 C CA . ASN A 1 103 ? -24.696 -28.816 17.160 1.00 44.50 103 ASN A CA 1
ATOM 825 C C . ASN A 1 103 ? -24.127 -30.069 17.832 1.00 44.50 103 ASN A C 1
ATOM 827 O O . ASN A 1 103 ? -24.616 -31.168 17.579 1.00 44.50 103 ASN A O 1
ATOM 831 N N . ASP A 1 104 ? -23.174 -29.882 18.738 1.00 39.03 104 ASP A N 1
ATOM 832 C CA . ASP A 1 104 ? -22.989 -30.791 19.859 1.00 39.03 104 ASP A CA 1
ATOM 833 C C . ASP A 1 104 ? -23.352 -30.001 21.118 1.00 39.03 104 ASP A C 1
ATOM 835 O O . ASP A 1 104 ? -22.605 -29.164 21.633 1.00 39.03 104 ASP A O 1
ATOM 839 N N . ASN A 1 105 ? -24.613 -30.169 21.514 1.00 48.53 105 ASN A N 1
ATOM 840 C CA . ASN A 1 105 ? -25.261 -29.468 22.612 1.00 48.53 105 ASN A CA 1
ATOM 841 C C . ASN A 1 105 ? -24.672 -29.920 23.948 1.00 48.53 105 ASN A C 1
ATOM 843 O O . ASN A 1 105 ? -25.254 -30.791 24.595 1.00 48.53 105 ASN A O 1
ATOM 847 N N . ASN A 1 106 ? -23.565 -29.321 24.399 1.00 45.00 106 ASN A N 1
ATOM 848 C CA . ASN A 1 106 ? -23.259 -29.364 25.830 1.00 45.00 106 ASN A CA 1
ATOM 849 C C . ASN A 1 106 ? -22.307 -28.295 26.384 1.00 45.00 106 ASN A C 1
ATOM 851 O O . ASN A 1 106 ? -21.471 -28.618 27.224 1.00 45.00 106 ASN A O 1
ATOM 855 N N . GLN A 1 107 ? -22.425 -27.021 25.986 1.00 40.50 107 GLN A N 1
ATOM 856 C CA . GLN A 1 107 ? -21.786 -25.933 26.743 1.00 40.50 107 GLN A CA 1
ATOM 857 C C . GLN A 1 107 ? -22.697 -24.707 26.888 1.00 40.50 107 GLN A C 1
ATOM 859 O O . GLN A 1 107 ? -23.388 -24.279 25.967 1.00 40.50 107 GLN A O 1
ATOM 864 N N . THR A 1 108 ? -22.725 -24.207 28.117 1.00 33.69 108 THR A N 1
ATOM 865 C CA . THR A 1 108 ? -23.580 -23.169 28.697 1.00 33.69 108 THR A CA 1
ATOM 866 C C . THR A 1 108 ? -23.497 -21.808 27.983 1.00 33.69 108 THR A C 1
ATOM 868 O O . THR A 1 108 ? -22.430 -21.408 27.515 1.00 33.69 108 THR A O 1
ATOM 871 N N . PRO A 1 109 ? -24.595 -21.027 27.942 1.00 41.78 109 PRO A N 1
ATOM 872 C CA . PRO A 1 109 ? -24.659 -19.776 27.195 1.00 41.78 109 PRO A CA 1
ATOM 873 C C . PRO A 1 109 ? -24.106 -18.617 28.032 1.00 41.78 109 PRO A C 1
ATOM 875 O O . PRO A 1 109 ? -24.871 -17.818 28.562 1.00 41.78 109 PRO A O 1
ATOM 878 N N . ASN A 1 110 ? -22.783 -18.517 28.198 1.00 36.94 110 ASN A N 1
ATOM 879 C CA . ASN A 1 110 ? -22.193 -17.259 28.677 1.00 36.94 110 ASN A CA 1
ATOM 880 C C . ASN A 1 110 ? -20.718 -17.030 28.317 1.00 36.94 110 ASN A C 1
ATOM 882 O O . ASN A 1 110 ? -19.960 -16.458 29.097 1.00 36.94 110 ASN A O 1
ATOM 886 N N . GLN A 1 111 ? -20.302 -17.425 27.117 1.00 39.47 111 GLN A N 1
ATOM 887 C CA . GLN A 1 111 ? -19.074 -16.900 26.528 1.00 39.47 111 GLN A CA 1
ATOM 888 C C . GLN A 1 111 ? -19.426 -16.216 25.214 1.00 39.47 111 GLN A C 1
ATOM 890 O O . GLN A 1 111 ? -19.364 -16.804 24.139 1.00 39.47 111 GLN A O 1
ATOM 895 N N . LYS A 1 112 ? -19.763 -14.920 25.295 1.00 38.72 112 LYS A N 1
ATOM 896 C CA . LYS A 1 112 ? -19.343 -14.011 24.226 1.00 38.72 112 LYS A CA 1
ATOM 897 C C . LYS A 1 112 ? -17.851 -14.262 24.082 1.00 38.72 112 LYS A C 1
ATOM 899 O O . LYS A 1 112 ? -17.123 -14.011 25.040 1.00 38.72 112 LYS A O 1
ATOM 904 N N . SER A 1 113 ? -17.435 -14.822 22.953 1.00 40.69 113 SER A N 1
ATOM 905 C CA . SER A 1 113 ? -16.038 -15.009 22.595 1.00 40.69 113 SER A CA 1
ATOM 906 C C . SER A 1 113 ? -15.370 -13.636 22.560 1.00 40.69 113 SER A C 1
ATOM 908 O O . SER A 1 113 ? -15.247 -13.002 21.517 1.00 40.69 113 SER A O 1
ATOM 910 N N . GLN A 1 114 ? -14.991 -13.132 23.732 1.00 39.91 114 GLN A N 1
ATOM 911 C CA . GLN A 1 114 ? -13.899 -12.198 23.841 1.00 39.91 114 GLN A CA 1
ATOM 912 C C . GLN A 1 114 ? -12.713 -12.985 23.316 1.00 39.91 114 GLN A C 1
ATOM 914 O O . GLN A 1 114 ? -12.234 -13.915 23.963 1.00 39.91 114 GLN A O 1
ATOM 919 N N . ILE A 1 115 ? -12.304 -12.654 22.097 1.00 49.22 115 ILE A N 1
ATOM 920 C CA . ILE A 1 115 ? -10.972 -12.952 21.601 1.00 49.22 115 ILE A CA 1
ATOM 921 C C . ILE A 1 115 ? -10.050 -12.151 22.521 1.00 49.22 115 ILE A C 1
ATOM 923 O O . ILE A 1 115 ? -9.664 -11.023 22.233 1.00 49.22 115 ILE A O 1
ATOM 927 N N . THR A 1 116 ? -9.798 -12.676 23.717 1.00 41.97 116 THR A N 1
ATOM 928 C CA . THR A 1 116 ? -8.680 -12.244 24.528 1.00 41.97 116 THR A CA 1
ATOM 929 C C . THR A 1 116 ? -7.475 -12.753 23.767 1.00 41.97 116 THR A C 1
ATOM 931 O O . THR A 1 116 ? -7.145 -13.936 23.816 1.00 41.97 116 THR A O 1
ATOM 934 N N . ASN A 1 117 ? -6.873 -11.872 22.968 1.00 47.66 117 ASN A N 1
ATOM 935 C CA . ASN A 1 117 ? -5.558 -12.110 22.403 1.00 47.66 117 ASN A CA 1
ATOM 936 C C . ASN A 1 117 ? -4.635 -12.466 23.569 1.00 47.66 117 ASN A C 1
ATOM 938 O O . ASN A 1 117 ? -4.177 -11.599 24.312 1.00 47.66 117 ASN A O 1
ATOM 942 N N . THR A 1 118 ? -4.409 -13.763 23.775 1.00 51.34 118 THR A N 1
ATOM 943 C CA . THR A 1 118 ? -3.343 -14.247 24.639 1.00 51.34 118 THR A CA 1
ATOM 944 C C . THR A 1 118 ? -2.072 -13.609 24.105 1.00 51.34 118 THR A C 1
ATOM 946 O O . THR A 1 118 ? -1.782 -13.751 22.912 1.00 51.34 118 THR A O 1
ATOM 949 N N . SER A 1 119 ? -1.368 -12.853 24.947 1.00 62.31 119 SER A N 1
ATOM 950 C CA . SER A 1 119 ? -0.174 -12.101 24.559 1.00 62.31 119 SER A CA 1
ATOM 951 C C . SER A 1 119 ? 0.761 -12.983 23.721 1.00 62.31 119 SER A C 1
ATOM 953 O O . SER A 1 119 ? 1.286 -13.970 24.235 1.00 62.31 119 SER A O 1
ATOM 955 N N . GLY A 1 120 ? 0.931 -12.659 22.434 1.00 73.44 120 GLY A N 1
ATOM 956 C CA . GLY A 1 120 ? 1.853 -13.357 21.528 1.00 73.44 120 GLY A CA 1
ATOM 957 C C . GLY A 1 120 ? 1.234 -14.141 20.362 1.00 73.44 120 GLY A C 1
ATOM 958 O O . GLY A 1 120 ? 1.992 -14.662 19.546 1.00 73.44 120 GLY A O 1
ATOM 959 N N . GLN A 1 121 ? -0.094 -14.231 20.222 1.00 86.44 121 GLN A N 1
ATOM 960 C CA . GLN A 1 121 ? -0.689 -14.808 19.005 1.00 86.44 121 GLN A CA 1
ATOM 961 C C . GLN A 1 121 ? -0.653 -13.828 17.823 1.00 86.44 121 GLN A C 1
ATOM 963 O O . GLN A 1 121 ? -0.884 -12.629 17.971 1.00 86.44 121 GLN A O 1
ATOM 968 N N . SER A 1 122 ? -0.372 -14.350 16.626 1.00 91.88 122 SER A N 1
ATOM 969 C CA . SER A 1 122 ? -0.374 -13.549 15.401 1.00 91.88 122 SER A CA 1
ATOM 970 C C . SER A 1 122 ? -1.801 -13.229 14.959 1.00 91.88 122 SER A C 1
ATOM 972 O O . SER A 1 122 ? -2.571 -14.132 14.648 1.00 91.88 122 SER A O 1
ATOM 974 N N . ALA A 1 123 ? -2.117 -11.940 14.842 1.00 93.75 123 ALA A N 1
ATOM 975 C CA . ALA A 1 123 ? -3.360 -11.457 14.237 1.00 93.75 123 ALA A CA 1
ATOM 976 C C . ALA A 1 123 ? -3.330 -11.389 12.689 1.00 93.75 123 ALA A C 1
ATOM 978 O O . ALA A 1 123 ? -4.269 -10.881 12.077 1.00 93.75 123 ALA A O 1
ATOM 979 N N . LEU A 1 124 ? -2.266 -11.877 12.032 1.00 95.94 124 LEU A N 1
ATOM 980 C CA . LEU A 1 124 ? -2.153 -11.858 10.569 1.00 95.94 124 LEU A CA 1
ATOM 981 C C . LEU A 1 124 ? -3.197 -12.775 9.913 1.00 95.94 124 LEU A C 1
ATOM 983 O O . LEU A 1 124 ? -3.283 -13.958 10.235 1.00 95.94 124 LEU A O 1
ATOM 987 N N . GLN A 1 125 ? -3.934 -12.255 8.930 1.00 93.50 125 GLN A N 1
ATOM 988 C CA . GLN A 1 125 ? -5.058 -12.965 8.309 1.00 93.50 125 GLN A CA 1
ATOM 989 C C . GLN A 1 125 ? -4.747 -13.587 6.943 1.00 93.50 125 GLN A C 1
ATOM 991 O O . GLN A 1 125 ? -5.562 -14.356 6.421 1.00 93.50 125 GLN A O 1
ATOM 996 N N . GLN A 1 126 ? -3.605 -13.261 6.336 1.00 96.06 126 GLN A N 1
ATOM 997 C CA . GLN A 1 126 ? -3.281 -13.675 4.975 1.00 96.06 126 GLN A CA 1
ATOM 998 C C . GLN A 1 126 ? -1.778 -13.650 4.670 1.00 96.06 126 GLN A C 1
ATOM 1000 O O . GLN A 1 126 ? -0.993 -12.976 5.335 1.00 96.06 126 GLN A O 1
ATOM 1005 N N . TRP A 1 127 ? -1.405 -14.355 3.606 1.00 95.50 127 TRP A N 1
ATOM 1006 C CA . TRP A 1 127 ? -0.099 -14.310 2.953 1.00 95.50 127 TRP A CA 1
ATOM 1007 C C . TRP A 1 127 ? -0.299 -14.337 1.427 1.00 95.50 127 TRP A C 1
ATOM 1009 O O . TRP A 1 127 ? -1.214 -15.029 0.977 1.00 95.50 127 TRP A O 1
ATOM 1019 N N . PRO A 1 128 ? 0.522 -13.654 0.608 1.00 96.75 128 PRO A N 1
ATOM 1020 C CA . PRO A 1 128 ? 1.613 -12.748 0.974 1.00 96.75 128 PRO A CA 1
ATOM 1021 C C . PRO A 1 128 ? 1.131 -11.384 1.479 1.00 96.75 128 PRO A C 1
ATOM 1023 O O . PRO A 1 128 ? -0.026 -11.010 1.294 1.00 96.75 128 PRO A O 1
ATOM 1026 N N . VAL A 1 129 ? 2.049 -10.640 2.103 1.00 97.12 129 VAL A N 1
ATOM 1027 C CA . VAL A 1 129 ? 1.782 -9.299 2.660 1.00 97.12 129 VAL A CA 1
ATOM 1028 C C . VAL A 1 129 ? 2.418 -8.165 1.852 1.00 97.12 129 VAL A C 1
ATOM 1030 O O . VAL A 1 129 ? 1.971 -7.031 1.949 1.00 97.12 129 VAL A O 1
ATOM 1033 N N . GLN A 1 130 ? 3.442 -8.439 1.038 1.00 97.00 130 GLN A N 1
ATOM 1034 C CA . GLN A 1 130 ? 4.138 -7.414 0.249 1.00 97.00 130 GLN A CA 1
ATOM 1035 C C . GLN A 1 130 ? 3.299 -6.946 -0.941 1.00 97.00 130 GLN A C 1
ATOM 1037 O O . GLN A 1 130 ? 2.817 -7.777 -1.714 1.00 97.00 130 GLN A O 1
ATOM 1042 N N . MET A 1 131 ? 3.193 -5.630 -1.150 1.00 96.50 131 MET A N 1
ATOM 1043 C CA . MET A 1 131 ? 2.402 -5.046 -2.240 1.00 96.50 131 MET A CA 1
ATOM 1044 C C . MET A 1 131 ? 2.797 -5.553 -3.632 1.00 96.50 131 MET A C 1
ATOM 1046 O O . MET A 1 131 ? 1.914 -5.760 -4.466 1.00 96.50 131 MET A O 1
ATOM 1050 N N . HIS A 1 132 ? 4.078 -5.841 -3.901 1.00 94.25 132 HIS A N 1
ATOM 1051 C CA . HIS A 1 132 ? 4.494 -6.456 -5.175 1.00 94.25 132 HIS A CA 1
ATOM 1052 C C . HIS A 1 132 ? 3.862 -7.829 -5.413 1.00 94.25 132 HIS A C 1
ATOM 1054 O O . HIS A 1 132 ? 3.463 -8.125 -6.536 1.00 94.25 132 HIS A O 1
ATOM 1060 N N . LEU A 1 133 ? 3.721 -8.646 -4.370 1.00 94.75 133 LEU A N 1
ATOM 1061 C CA . LEU A 1 133 ? 3.261 -10.036 -4.473 1.00 94.75 133 LEU A CA 1
ATOM 1062 C C . LEU A 1 133 ? 1.749 -10.185 -4.280 1.00 94.75 133 LEU A C 1
ATOM 1064 O O . LEU A 1 133 ? 1.158 -11.174 -4.705 1.00 94.75 133 LEU A O 1
ATOM 1068 N N . LEU A 1 134 ? 1.120 -9.216 -3.622 1.00 94.25 134 LEU A N 1
ATOM 1069 C CA . LEU A 1 134 ? -0.283 -9.281 -3.243 1.00 94.25 134 LEU A CA 1
ATOM 1070 C C . LEU A 1 134 ? -1.186 -9.226 -4.486 1.00 94.25 134 LEU A C 1
ATOM 1072 O O . LEU A 1 134 ? -1.038 -8.346 -5.339 1.00 94.25 134 LEU A O 1
ATOM 1076 N N . ASN A 1 135 ? -2.122 -10.172 -4.588 1.00 94.38 135 ASN A N 1
ATOM 1077 C CA . ASN A 1 135 ? -3.169 -10.164 -5.607 1.00 94.38 135 ASN A CA 1
ATOM 1078 C C . ASN A 1 135 ? -4.345 -9.292 -5.121 1.00 94.38 135 ASN A C 1
ATOM 1080 O O . ASN A 1 135 ? -5.015 -9.693 -4.164 1.00 94.38 135 ASN A O 1
ATOM 1084 N N . PRO A 1 136 ? -4.645 -8.146 -5.764 1.00 95.19 136 PRO A N 1
ATOM 1085 C CA . PRO A 1 136 ? -5.701 -7.239 -5.309 1.00 95.19 136 PRO A CA 1
ATOM 1086 C C . PRO A 1 136 ? -7.104 -7.859 -5.336 1.00 95.19 136 PRO A C 1
ATOM 1088 O O . PRO A 1 136 ? -7.986 -7.381 -4.633 1.00 95.19 136 PRO A O 1
ATOM 1091 N N . ASN A 1 137 ? -7.304 -8.942 -6.094 1.00 90.81 137 ASN A N 1
ATOM 1092 C CA . ASN A 1 137 ? -8.584 -9.641 -6.216 1.00 90.81 137 ASN A CA 1
ATOM 1093 C C . ASN A 1 137 ? -8.711 -10.862 -5.287 1.00 90.81 137 ASN A C 1
ATOM 1095 O O . ASN A 1 137 ? -9.701 -11.591 -5.370 1.00 90.81 137 ASN A O 1
ATOM 1099 N N . ALA A 1 138 ? -7.721 -11.122 -4.425 1.00 92.75 138 ALA A N 1
ATOM 1100 C CA . ALA A 1 138 ? -7.751 -12.263 -3.515 1.00 92.75 138 ALA A CA 1
ATOM 1101 C C . ALA A 1 138 ? -8.945 -12.195 -2.547 1.00 92.75 138 ALA A C 1
ATOM 1103 O O . ALA A 1 138 ? -9.278 -11.129 -2.032 1.00 92.75 138 ALA A O 1
ATOM 1104 N N . GLU A 1 139 ? -9.547 -13.349 -2.244 1.00 92.94 139 GLU A N 1
ATOM 1105 C CA . GLU A 1 139 ? -10.748 -13.451 -1.395 1.00 92.94 139 GLU A CA 1
ATOM 1106 C C . GLU A 1 139 ? -10.583 -12.778 -0.027 1.00 92.94 139 GLU A C 1
ATOM 1108 O O . GLU A 1 139 ? -11.520 -12.176 0.486 1.00 92.94 139 GLU A O 1
ATOM 1113 N N . TYR A 1 140 ? -9.384 -12.825 0.561 1.00 93.62 140 TYR A N 1
ATOM 1114 C CA . TYR A 1 140 ? -9.137 -12.199 1.858 1.00 93.62 140 TYR A CA 1
ATOM 1115 C C . TYR A 1 140 ? -9.196 -10.661 1.814 1.00 93.62 140 TYR A C 1
ATOM 1117 O O . TYR A 1 140 ? -9.539 -10.075 2.840 1.00 93.62 140 TYR A O 1
ATOM 1125 N N . ILE A 1 141 ? -8.923 -10.031 0.658 1.00 96.50 141 ILE A N 1
ATOM 1126 C CA . ILE A 1 141 ? -9.016 -8.573 0.445 1.00 96.50 141 ILE A CA 1
ATOM 1127 C C . ILE A 1 141 ? -10.464 -8.125 0.224 1.00 96.50 141 ILE A C 1
ATOM 1129 O O . ILE A 1 141 ? -10.822 -6.999 0.580 1.00 96.50 141 ILE A O 1
ATOM 1133 N N . GLN A 1 142 ? -11.306 -8.989 -0.342 1.00 95.75 142 GLN A N 1
ATOM 1134 C CA . GLN A 1 142 ? -12.672 -8.630 -0.706 1.00 95.75 142 GLN A CA 1
ATOM 1135 C C . GLN A 1 142 ? -13.484 -8.187 0.516 1.00 95.75 142 GLN A C 1
ATOM 1137 O O . GLN A 1 142 ? -13.557 -8.899 1.518 1.00 95.75 142 GLN A O 1
ATOM 1142 N N . ASN A 1 143 ? -14.098 -7.005 0.427 1.00 96.44 143 ASN A N 1
ATOM 1143 C CA . ASN A 1 143 ? -14.874 -6.361 1.490 1.00 96.44 143 ASN A CA 1
ATOM 1144 C C . ASN A 1 143 ? -14.133 -6.315 2.841 1.00 96.44 143 ASN A C 1
ATOM 1146 O O . ASN A 1 143 ? -14.754 -6.436 3.897 1.00 96.44 143 ASN A O 1
ATOM 1150 N N . SER A 1 144 ? -12.801 -6.202 2.820 1.00 96.88 144 SER A N 1
ATOM 1151 C CA . SER A 1 144 ? -11.981 -6.136 4.033 1.00 96.88 144 SER A CA 1
ATOM 1152 C C . SER A 1 144 ? -11.646 -4.699 4.411 1.00 96.88 144 SER A C 1
ATOM 1154 O O . SER A 1 144 ? -11.657 -3.803 3.568 1.00 96.88 144 SER A O 1
ATOM 1156 N N . ASP A 1 145 ? -11.318 -4.480 5.680 1.00 98.44 145 ASP A N 1
ATOM 1157 C CA . ASP A 1 145 ? -10.535 -3.311 6.064 1.00 98.44 145 ASP A CA 1
ATOM 1158 C C . ASP A 1 145 ? -9.075 -3.556 5.680 1.00 98.44 145 ASP A C 1
ATOM 1160 O O . ASP A 1 145 ? -8.509 -4.594 6.028 1.00 98.44 145 ASP A O 1
ATOM 1164 N N . LEU A 1 146 ? -8.455 -2.613 4.977 1.00 98.50 146 LEU A N 1
ATOM 1165 C CA . LEU A 1 146 ? -7.063 -2.714 4.555 1.00 98.50 146 LEU A CA 1
ATOM 1166 C C . LEU A 1 146 ? -6.161 -1.936 5.519 1.00 98.50 146 LEU A C 1
ATOM 1168 O O . LEU A 1 146 ? -6.371 -0.747 5.741 1.00 98.50 146 LEU A O 1
ATOM 1172 N N . LEU A 1 147 ? -5.119 -2.579 6.039 1.00 98.69 147 LEU A N 1
ATOM 1173 C CA . LEU A 1 147 ? -3.969 -1.917 6.646 1.00 98.69 147 LEU A CA 1
ATOM 1174 C C . LEU A 1 147 ? -2.842 -1.857 5.612 1.00 98.69 147 LEU A C 1
ATOM 1176 O O . LEU A 1 147 ? -2.249 -2.881 5.284 1.00 98.69 147 LEU A O 1
ATOM 1180 N N . LEU A 1 148 ? -2.540 -0.660 5.119 1.00 98.69 148 LEU A N 1
ATOM 1181 C CA . LEU A 1 148 ? -1.366 -0.383 4.302 1.00 98.69 148 LEU A CA 1
ATOM 1182 C C . LEU A 1 148 ? -0.264 0.188 5.204 1.00 98.69 148 LEU A C 1
ATOM 1184 O O . LEU A 1 148 ? -0.331 1.347 5.614 1.00 98.69 148 LEU A O 1
ATOM 1188 N N . ALA A 1 149 ? 0.736 -0.623 5.529 1.00 98.62 149 ALA A N 1
ATOM 1189 C CA . ALA A 1 149 ? 1.780 -0.276 6.488 1.00 98.62 149 ALA A CA 1
ATOM 1190 C C . ALA A 1 149 ? 3.142 -0.068 5.812 1.00 98.62 149 ALA A C 1
ATOM 1192 O O . ALA A 1 149 ? 3.512 -0.792 4.888 1.00 98.62 149 ALA A O 1
ATOM 1193 N N . ALA A 1 150 ? 3.916 0.905 6.293 1.00 98.38 150 ALA A N 1
ATOM 1194 C CA . ALA A 1 150 ? 5.327 1.011 5.934 1.00 98.38 150 ALA A CA 1
ATOM 1195 C C . ALA A 1 150 ? 6.126 -0.127 6.589 1.00 98.38 150 ALA A C 1
ATOM 1197 O O . ALA A 1 150 ? 5.924 -0.403 7.771 1.00 98.38 150 ALA A O 1
ATOM 1198 N N . ASP A 1 151 ? 7.064 -0.742 5.866 1.00 97.38 151 ASP A N 1
ATOM 1199 C CA . ASP A 1 151 ? 7.790 -1.949 6.309 1.00 97.38 151 ASP A CA 1
ATOM 1200 C C . ASP A 1 151 ? 8.387 -1.848 7.722 1.00 97.38 151 ASP A C 1
ATOM 1202 O O . ASP A 1 151 ? 8.301 -2.781 8.517 1.00 97.38 151 ASP A O 1
ATOM 1206 N N . CYS A 1 152 ? 8.969 -0.697 8.064 1.00 96.81 152 CYS A N 1
ATOM 1207 C CA . CYS A 1 152 ? 9.604 -0.477 9.362 1.00 96.81 152 CYS A CA 1
ATOM 1208 C C . CYS A 1 152 ? 8.623 -0.408 10.543 1.00 96.81 152 CYS A C 1
ATOM 1210 O O . CYS A 1 152 ? 9.039 -0.676 11.666 1.00 96.81 152 CYS A O 1
ATOM 1212 N N . THR A 1 153 ? 7.334 -0.124 10.323 1.00 97.62 153 THR A N 1
ATOM 1213 C CA . THR A 1 153 ? 6.344 -0.007 11.416 1.00 97.6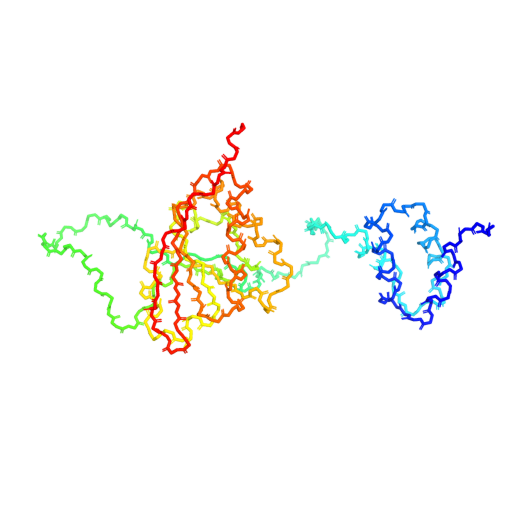2 153 THR A CA 1
ATOM 1214 C C . THR A 1 153 ? 6.217 -1.301 12.218 1.00 97.62 153 THR A C 1
ATOM 1216 O O . THR A 1 153 ? 6.156 -1.252 13.444 1.00 97.62 153 THR A O 1
ATOM 1219 N N . ALA A 1 154 ? 6.281 -2.458 11.553 1.00 95.69 154 ALA A N 1
ATOM 1220 C CA . ALA A 1 154 ? 6.204 -3.763 12.206 1.00 95.69 154 ALA A CA 1
ATOM 1221 C C . ALA A 1 154 ? 7.396 -4.059 13.127 1.00 95.69 154 ALA A C 1
ATOM 1223 O O . ALA A 1 154 ? 7.257 -4.818 14.081 1.00 95.69 154 ALA A O 1
ATOM 1224 N N . TYR A 1 155 ? 8.552 -3.452 12.853 1.00 96.50 155 TYR A N 1
ATOM 1225 C CA . TYR A 1 155 ? 9.772 -3.636 13.640 1.00 96.50 155 TYR A CA 1
ATOM 1226 C C . TYR A 1 155 ? 9.968 -2.544 14.693 1.00 96.50 155 TYR A C 1
ATOM 1228 O O . TYR A 1 155 ? 10.642 -2.778 15.692 1.00 96.50 155 TYR A O 1
ATOM 1236 N N . SER A 1 156 ? 9.381 -1.365 14.486 1.00 96.88 156 SER A N 1
ATOM 1237 C CA . SER A 1 156 ? 9.406 -0.274 15.461 1.00 96.88 156 SER A CA 1
ATOM 1238 C C . SER A 1 156 ? 8.355 -0.450 16.559 1.00 96.88 156 SER A C 1
ATOM 1240 O O . SER A 1 156 ? 8.617 -0.104 17.706 1.00 96.88 156 SER A O 1
ATOM 1242 N N . MET A 1 157 ? 7.173 -0.988 16.240 1.00 96.12 157 MET A N 1
ATOM 1243 C CA . MET A 1 157 ? 6.061 -1.103 17.189 1.00 96.12 157 MET A CA 1
ATOM 1244 C C . MET A 1 157 ? 6.018 -2.483 17.850 1.00 96.12 157 MET A C 1
ATOM 1246 O O . MET A 1 157 ? 5.662 -3.474 17.213 1.00 96.12 157 MET A O 1
ATOM 1250 N N . GLY A 1 158 ? 6.272 -2.548 19.161 1.00 92.94 158 GLY A N 1
ATOM 1251 C CA . GLY A 1 158 ? 6.210 -3.810 19.915 1.00 92.94 158 GLY A CA 1
ATOM 1252 C C . GLY A 1 158 ? 4.832 -4.490 19.896 1.00 92.94 158 GLY A C 1
ATOM 1253 O O . GLY A 1 158 ? 4.737 -5.706 20.035 1.00 92.94 158 GLY A O 1
ATOM 1254 N N . ASN A 1 159 ? 3.760 -3.724 19.682 1.00 93.38 159 ASN A N 1
ATOM 1255 C CA . ASN A 1 159 ? 2.383 -4.206 19.611 1.00 93.38 159 ASN A CA 1
ATOM 1256 C C . ASN A 1 159 ? 1.791 -4.178 18.189 1.00 93.38 159 ASN A C 1
ATOM 1258 O O . ASN A 1 159 ? 0.574 -4.175 18.062 1.00 93.38 159 ASN A O 1
ATOM 1262 N N . PHE A 1 160 ? 2.599 -4.190 17.119 1.00 96.44 160 PHE A N 1
ATOM 1263 C CA . PHE A 1 160 ? 2.114 -4.057 15.731 1.00 96.44 160 PHE A CA 1
ATOM 1264 C C . PHE A 1 160 ? 0.912 -4.954 15.375 1.00 96.44 160 PHE A C 1
ATOM 1266 O O . PHE A 1 160 ? 0.007 -4.542 14.653 1.00 96.44 160 PHE A O 1
ATOM 1273 N N . HIS A 1 161 ? 0.862 -6.181 15.901 1.00 95.62 161 HIS A N 1
ATOM 1274 C CA . HIS A 1 161 ? -0.226 -7.113 15.606 1.00 95.62 161 HIS A CA 1
ATOM 1275 C C . HIS A 1 161 ? -1.606 -6.642 16.099 1.00 95.62 161 HIS A C 1
ATOM 1277 O O . HIS A 1 161 ? -2.600 -7.073 15.520 1.00 95.62 161 HIS A O 1
ATOM 1283 N N . SER A 1 162 ? -1.704 -5.717 17.064 1.00 94.56 162 SER A N 1
ATOM 1284 C CA . SER A 1 162 ? -2.999 -5.125 17.444 1.00 94.56 162 SER A CA 1
ATOM 1285 C C . SER A 1 162 ? -3.636 -4.318 16.305 1.00 94.56 162 SER A C 1
ATOM 1287 O O . SER A 1 162 ? -4.851 -4.149 16.267 1.00 94.56 162 SER A O 1
ATOM 1289 N N . PHE A 1 163 ? -2.841 -3.861 15.330 1.00 95.81 163 PHE A N 1
ATOM 1290 C CA . PHE A 1 163 ? -3.327 -3.151 14.144 1.00 95.81 163 PHE A CA 1
ATOM 1291 C C . PHE A 1 163 ? -3.828 -4.092 13.040 1.00 95.81 163 PHE A C 1
ATOM 1293 O O . PHE A 1 163 ? -4.493 -3.638 12.109 1.00 95.81 163 PHE A O 1
ATOM 1300 N N . LEU A 1 164 ? -3.528 -5.392 13.130 1.00 96.25 164 LEU A N 1
ATOM 1301 C CA . LEU A 1 164 ? -3.940 -6.399 12.144 1.00 96.25 164 LEU A CA 1
ATOM 1302 C C . LEU A 1 164 ? -5.332 -6.972 12.421 1.00 96.25 164 LEU A C 1
ATOM 1304 O O . LEU A 1 164 ? -5.910 -7.629 11.556 1.00 96.25 164 LEU A O 1
ATOM 1308 N N . GLU A 1 165 ? -5.880 -6.742 13.613 1.00 92.38 165 GLU A N 1
ATOM 1309 C CA . GLU A 1 165 ? -7.162 -7.309 14.022 1.00 92.38 165 GLU A CA 1
ATOM 1310 C C . GLU A 1 165 ? -8.288 -6.911 13.056 1.00 92.38 165 GLU A C 1
ATOM 1312 O O . GLU A 1 165 ? -8.628 -5.739 12.894 1.00 92.38 165 GLU A O 1
ATOM 1317 N N . GLY A 1 166 ? -8.865 -7.912 12.383 1.00 92.06 166 GLY A N 1
ATOM 1318 C CA . GLY A 1 166 ? -9.943 -7.714 11.411 1.00 92.06 166 GLY A CA 1
ATOM 1319 C C . GLY A 1 166 ? -9.503 -7.149 10.056 1.00 92.06 166 GLY A C 1
ATOM 1320 O O . GLY A 1 166 ? -10.363 -6.935 9.201 1.00 92.06 166 GLY A O 1
ATOM 1321 N N . LYS A 1 167 ? -8.200 -6.920 9.838 1.00 97.00 167 LYS A N 1
ATOM 1322 C CA . LYS A 1 167 ? -7.680 -6.239 8.647 1.00 97.00 167 LYS A CA 1
ATOM 1323 C C . LYS A 1 167 ? -6.851 -7.156 7.761 1.00 97.00 167 LYS A C 1
ATOM 1325 O O . LYS A 1 167 ? -6.078 -7.991 8.226 1.00 97.00 167 LYS A O 1
ATOM 1330 N N . SER A 1 168 ? -6.965 -6.928 6.460 1.00 97.81 168 SER A N 1
ATOM 1331 C CA . SER A 1 168 ? -5.995 -7.413 5.489 1.00 97.81 168 SER A CA 1
ATOM 1332 C C . SER A 1 168 ? -4.772 -6.506 5.498 1.00 97.81 168 SER A C 1
ATOM 1334 O O . SER A 1 168 ? -4.901 -5.289 5.429 1.00 97.81 168 SER A O 1
ATOM 1336 N N . LEU A 1 169 ? -3.583 -7.093 5.544 1.00 98.44 169 LEU A N 1
ATOM 1337 C CA . LEU A 1 169 ? -2.303 -6.376 5.517 1.00 98.44 169 LEU A CA 1
ATOM 1338 C C . LEU A 1 169 ? -1.718 -6.259 4.101 1.00 98.44 169 LEU A C 1
ATOM 1340 O O . LEU A 1 169 ? -1.591 -7.242 3.369 1.00 98.44 169 LEU A O 1
ATOM 1344 N N . ALA A 1 170 ? -1.259 -5.059 3.780 1.00 98.25 170 ALA A N 1
ATOM 1345 C CA . ALA A 1 170 ? -0.354 -4.774 2.685 1.00 98.25 170 ALA A CA 1
ATOM 1346 C C . ALA A 1 170 ? 0.846 -3.982 3.222 1.00 98.25 170 ALA A C 1
ATOM 1348 O O . ALA A 1 170 ? 0.657 -3.000 3.938 1.00 98.25 170 ALA A O 1
ATOM 1349 N N . ILE A 1 171 ? 2.069 -4.383 2.875 1.00 98.44 171 ILE A N 1
ATOM 1350 C CA . ILE A 1 171 ? 3.291 -3.645 3.222 1.00 98.44 171 ILE A CA 1
ATOM 1351 C C . ILE A 1 171 ? 3.985 -3.111 1.972 1.00 98.44 171 ILE A C 1
ATOM 1353 O O . ILE A 1 171 ? 3.990 -3.778 0.930 1.00 98.44 171 ILE A O 1
ATOM 1357 N N . ALA A 1 172 ? 4.528 -1.901 2.077 1.00 97.88 172 ALA A N 1
ATOM 1358 C CA . ALA A 1 172 ? 5.325 -1.268 1.033 1.00 97.88 172 ALA A CA 1
ATOM 1359 C C . ALA A 1 172 ? 6.275 -0.215 1.616 1.00 97.88 172 ALA A C 1
ATOM 1361 O O . ALA A 1 172 ? 5.937 0.508 2.560 1.00 97.88 172 ALA A O 1
ATOM 1362 N N . CYS A 1 173 ? 7.419 -0.023 0.962 1.00 97.06 173 CYS A N 1
ATOM 1363 C CA . CYS A 1 173 ? 8.359 1.048 1.264 1.00 97.06 173 CYS A CA 1
ATOM 1364 C C . CYS A 1 173 ? 8.680 1.837 -0.013 1.00 97.06 173 CYS A C 1
ATOM 1366 O O . CYS A 1 173 ? 9.636 1.514 -0.711 1.00 97.06 173 CYS A O 1
ATOM 1368 N N . PRO A 1 174 ? 7.962 2.934 -0.323 1.00 90.81 174 PRO A N 1
ATOM 1369 C CA . PRO A 1 174 ? 8.129 3.663 -1.592 1.00 90.81 174 PRO A CA 1
ATOM 1370 C C . PRO A 1 174 ? 9.540 4.211 -1.865 1.00 90.81 174 PRO A C 1
ATOM 1372 O O . PRO A 1 174 ? 9.858 4.557 -3.006 1.00 90.81 174 PRO A O 1
ATOM 1375 N N . LYS A 1 175 ? 10.372 4.319 -0.817 1.00 93.50 175 LYS A N 1
ATOM 1376 C CA . LYS A 1 175 ? 11.792 4.682 -0.909 1.00 93.50 175 LYS A CA 1
ATOM 1377 C C . LYS A 1 175 ? 12.661 3.538 -1.444 1.00 93.50 175 LYS A C 1
ATOM 1379 O O . LYS A 1 175 ? 13.646 3.818 -2.118 1.00 93.50 175 LYS A O 1
ATOM 1384 N N . LEU A 1 176 ? 12.340 2.294 -1.094 1.00 94.00 176 LEU A N 1
ATOM 1385 C CA . LEU A 1 176 ? 13.126 1.103 -1.435 1.00 94.00 176 LEU A CA 1
ATOM 1386 C C . LEU A 1 176 ? 12.521 0.331 -2.614 1.00 94.00 176 LEU A C 1
ATOM 1388 O O . LEU A 1 176 ? 13.249 -0.301 -3.374 1.00 94.00 176 LEU A O 1
ATOM 1392 N N . ASP A 1 177 ? 11.208 0.432 -2.791 1.00 93.31 177 ASP A N 1
ATOM 1393 C CA . ASP A 1 177 ? 10.464 -0.273 -3.821 1.00 93.31 177 ASP A CA 1
ATOM 1394 C C . ASP A 1 177 ? 10.622 0.392 -5.197 1.00 93.31 177 ASP A C 1
ATOM 1396 O O . ASP A 1 177 ? 10.510 1.615 -5.364 1.00 93.31 177 ASP A O 1
ATOM 1400 N N . SER A 1 178 ? 10.823 -0.441 -6.217 1.00 90.88 178 SER A N 1
ATOM 1401 C CA . SER A 1 178 ? 10.801 -0.064 -7.632 1.00 90.88 178 SER A CA 1
ATOM 1402 C C . SER A 1 178 ? 9.455 -0.413 -8.282 1.00 90.88 178 SER A C 1
ATOM 1404 O O . SER A 1 178 ? 8.712 -1.258 -7.782 1.00 90.88 178 SER A O 1
ATOM 1406 N N . GLY A 1 179 ? 9.116 0.253 -9.395 1.00 88.75 179 GLY A N 1
ATOM 1407 C CA . GLY A 1 179 ? 7.868 -0.006 -10.133 1.00 88.75 179 GLY A CA 1
ATOM 1408 C C . GLY A 1 179 ? 6.599 0.273 -9.322 1.00 88.75 179 GLY A C 1
ATOM 1409 O O . GLY A 1 179 ? 5.637 -0.483 -9.389 1.00 88.75 179 GLY A O 1
ATOM 1410 N N . LYS A 1 180 ? 6.612 1.329 -8.505 1.00 88.06 180 LYS A N 1
ATOM 1411 C CA . LYS A 1 180 ? 5.544 1.697 -7.556 1.00 88.06 180 LYS A CA 1
ATOM 1412 C C . LYS A 1 180 ? 4.229 2.107 -8.229 1.00 88.06 180 LYS A C 1
ATOM 1414 O O . LYS A 1 180 ? 3.199 2.171 -7.566 1.00 88.06 180 LYS A O 1
ATOM 1419 N N . GLU A 1 181 ? 4.239 2.328 -9.536 1.00 90.75 181 GLU A N 1
ATOM 1420 C CA . GLU A 1 181 ? 3.063 2.574 -10.369 1.00 90.75 181 GLU A CA 1
ATOM 1421 C C . GLU A 1 181 ? 2.065 1.409 -10.258 1.00 90.75 181 GLU A C 1
ATOM 1423 O O . GLU A 1 181 ? 0.871 1.637 -10.059 1.00 90.75 181 GLU A O 1
ATOM 1428 N N . ILE A 1 182 ? 2.563 0.164 -10.209 1.00 94.88 182 ILE A N 1
ATOM 1429 C CA . ILE A 1 182 ? 1.723 -1.031 -10.029 1.00 94.88 182 ILE A CA 1
ATOM 1430 C C . ILE A 1 182 ? 0.977 -1.021 -8.688 1.00 94.88 182 ILE A C 1
ATOM 1432 O O . ILE A 1 182 ? -0.078 -1.634 -8.542 1.00 94.88 182 ILE A O 1
ATOM 1436 N N . TYR A 1 183 ? 1.495 -0.320 -7.676 1.00 97.56 183 TYR A N 1
ATOM 1437 C CA . TYR A 1 183 ? 0.823 -0.221 -6.384 1.00 97.56 183 TYR A CA 1
ATOM 1438 C C . TYR A 1 183 ? -0.418 0.653 -6.467 1.00 97.56 183 TYR A C 1
ATOM 1440 O O . TYR A 1 183 ? -1.408 0.345 -5.809 1.00 97.56 183 TYR A O 1
ATOM 1448 N N . VAL A 1 184 ? -0.382 1.712 -7.279 1.00 97.38 184 VAL A N 1
ATOM 1449 C CA . VAL A 1 184 ? -1.548 2.568 -7.520 1.00 97.38 184 VAL A CA 1
ATOM 1450 C C . VAL A 1 184 ? -2.645 1.759 -8.203 1.00 97.38 184 VAL A C 1
ATOM 1452 O O . VAL A 1 184 ? -3.782 1.781 -7.740 1.00 97.38 184 VAL A O 1
ATOM 1455 N N . GLU A 1 185 ? -2.297 0.990 -9.235 1.00 96.88 185 GLU A N 1
ATOM 1456 C CA . GLU A 1 185 ? -3.236 0.121 -9.955 1.00 96.88 185 GLU A CA 1
ATOM 1457 C C . GLU A 1 185 ? -3.835 -0.951 -9.039 1.00 96.88 185 GLU A C 1
ATOM 1459 O O . GLU A 1 185 ? -5.050 -1.157 -9.017 1.00 96.88 185 GLU A O 1
ATOM 1464 N N . LYS A 1 186 ? -3.005 -1.596 -8.209 1.00 98.19 186 LYS A N 1
ATOM 1465 C CA . LYS A 1 186 ? -3.482 -2.568 -7.218 1.00 98.19 186 LYS A CA 1
ATOM 1466 C C . LYS A 1 186 ? -4.407 -1.924 -6.198 1.00 98.19 186 LYS A C 1
ATOM 1468 O O . LYS A 1 186 ? -5.463 -2.482 -5.930 1.00 98.19 186 LYS A O 1
ATOM 1473 N N . LEU A 1 187 ? -4.049 -0.766 -5.644 1.00 98.31 187 LEU A N 1
ATOM 1474 C CA . LEU A 1 187 ? -4.904 -0.045 -4.699 1.00 98.31 187 LEU A CA 1
ATOM 1475 C C . LEU A 1 187 ? -6.232 0.351 -5.352 1.00 98.31 187 LEU A C 1
ATOM 1477 O O . LEU A 1 187 ? -7.279 0.134 -4.751 1.00 98.31 187 LEU A O 1
ATOM 1481 N N . GLN A 1 188 ? -6.215 0.843 -6.593 1.00 97.81 188 GLN A N 1
ATOM 1482 C CA . GLN A 1 188 ? -7.431 1.144 -7.350 1.00 97.81 188 GLN A CA 1
ATOM 1483 C C . GLN A 1 188 ? -8.300 -0.109 -7.535 1.00 97.81 188 GLN A C 1
ATOM 1485 O O . GLN A 1 188 ? -9.499 -0.068 -7.272 1.00 97.81 188 GLN A O 1
ATOM 1490 N N . ALA A 1 189 ? -7.710 -1.250 -7.905 1.00 97.81 189 ALA A N 1
ATOM 1491 C CA . ALA A 1 189 ? -8.431 -2.518 -8.017 1.00 97.81 189 ALA A CA 1
ATOM 1492 C C . ALA A 1 189 ? -8.999 -2.991 -6.665 1.00 97.81 189 ALA A C 1
ATOM 1494 O O . ALA A 1 189 ? -10.141 -3.448 -6.599 1.00 97.81 189 ALA A O 1
ATOM 1495 N N . MET A 1 190 ? -8.254 -2.835 -5.567 1.00 98.25 190 MET A N 1
ATOM 1496 C CA . MET A 1 190 ? -8.759 -3.140 -4.223 1.00 98.25 190 MET A CA 1
ATOM 1497 C C . MET A 1 190 ? -9.965 -2.260 -3.858 1.00 98.25 190 MET A C 1
ATOM 1499 O O . MET A 1 190 ? -10.918 -2.738 -3.239 1.00 98.25 190 MET A O 1
ATOM 1503 N N . ILE A 1 191 ? -9.949 -0.987 -4.263 1.00 97.69 191 ILE A N 1
ATOM 1504 C CA . ILE A 1 191 ? -11.042 -0.037 -4.036 1.00 97.69 191 ILE A CA 1
ATOM 1505 C C . ILE A 1 191 ? -12.252 -0.385 -4.908 1.00 97.69 191 ILE A C 1
ATOM 1507 O O . ILE A 1 191 ? -13.340 -0.613 -4.380 1.00 97.69 191 ILE A O 1
ATOM 1511 N N . ASP A 1 192 ? -12.102 -0.450 -6.223 1.00 96.94 192 ASP A N 1
ATOM 1512 C CA . ASP A 1 192 ? -13.250 -0.549 -7.129 1.00 96.94 192 ASP A CA 1
ATOM 1513 C C . ASP A 1 192 ? -13.786 -1.984 -7.261 1.00 96.94 192 ASP A C 1
ATOM 1515 O O . ASP A 1 192 ? -15.000 -2.186 -7.337 1.00 96.94 192 ASP A O 1
ATOM 1519 N N . ILE A 1 193 ? -12.901 -2.986 -7.263 1.00 96.25 193 ILE A N 1
ATOM 1520 C CA . ILE A 1 193 ? -13.251 -4.387 -7.548 1.00 96.25 193 ILE A CA 1
ATOM 1521 C C . ILE A 1 193 ? -13.406 -5.177 -6.252 1.00 96.25 193 ILE A C 1
ATOM 1523 O O . ILE A 1 193 ? -14.466 -5.754 -6.007 1.00 96.25 193 ILE A O 1
ATOM 1527 N N . ALA A 1 194 ? -12.375 -5.185 -5.402 1.00 96.56 194 ALA A N 1
ATOM 1528 C CA . ALA A 1 194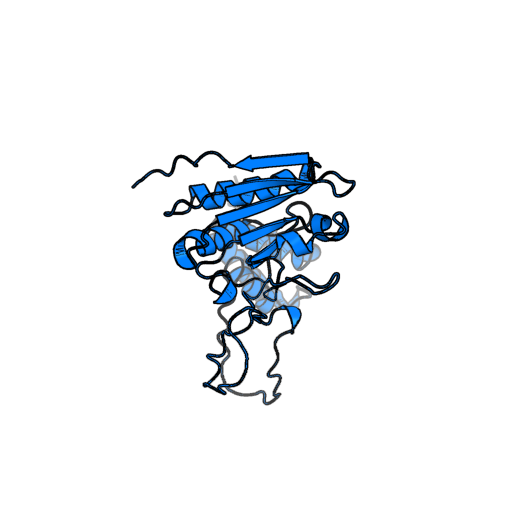 ? -12.423 -5.921 -4.138 1.00 96.56 194 ALA A CA 1
ATOM 1529 C C . ALA A 1 194 ? -13.276 -5.215 -3.073 1.00 96.56 194 ALA A C 1
ATOM 1531 O O . ALA A 1 194 ? -13.615 -5.823 -2.063 1.00 96.56 194 ALA A O 1
ATOM 1532 N N . LYS A 1 195 ? -13.666 -3.956 -3.301 1.00 97.56 195 LYS A N 1
ATOM 1533 C CA . LYS A 1 195 ? -14.556 -3.182 -2.428 1.00 97.56 195 LYS A CA 1
ATOM 1534 C C . LYS A 1 195 ? -14.052 -3.081 -0.982 1.00 97.56 195 LYS A C 1
ATOM 1536 O O . LYS A 1 195 ? -14.844 -3.200 -0.053 1.00 97.56 195 LYS A O 1
ATOM 1541 N N . VAL A 1 196 ? -12.751 -2.844 -0.771 1.00 98.00 196 VAL A N 1
ATOM 1542 C CA . VAL A 1 196 ? -12.196 -2.653 0.590 1.00 98.00 196 VAL A CA 1
ATOM 1543 C C . VAL A 1 196 ? -12.958 -1.565 1.349 1.00 98.00 196 VAL A C 1
ATOM 1545 O O . VAL A 1 196 ? -13.180 -0.490 0.794 1.00 98.00 196 VAL A O 1
ATOM 1548 N N . ASN A 1 197 ? -13.381 -1.828 2.587 1.00 98.12 197 ASN A N 1
ATOM 1549 C CA . ASN A 1 197 ? -14.300 -0.969 3.347 1.00 98.12 197 ASN A CA 1
ATOM 1550 C C . ASN A 1 197 ? -13.631 0.314 3.841 1.00 98.12 197 ASN A C 1
ATOM 1552 O O . ASN A 1 197 ? -14.233 1.382 3.774 1.00 98.12 197 ASN A O 1
ATOM 1556 N N . THR A 1 198 ? -12.395 0.196 4.328 1.00 98.25 198 THR A N 1
ATOM 1557 C CA . THR A 1 198 ? -11.558 1.294 4.820 1.00 98.25 198 THR A CA 1
ATOM 1558 C C . THR A 1 198 ? -10.100 1.034 4.456 1.00 98.25 198 THR A C 1
ATOM 1560 O O . THR A 1 198 ? -9.700 -0.118 4.267 1.00 98.25 198 THR A O 1
ATOM 1563 N N . ILE A 1 199 ? -9.299 2.096 4.361 1.00 98.56 199 ILE A N 1
ATOM 1564 C CA . ILE A 1 199 ? -7.840 1.990 4.256 1.00 98.56 199 ILE A CA 1
ATOM 1565 C C . ILE A 1 199 ? -7.216 2.713 5.448 1.00 98.56 199 ILE A C 1
ATOM 1567 O O . ILE A 1 199 ? -7.334 3.929 5.582 1.00 98.56 199 ILE A O 1
ATOM 1571 N N . THR A 1 200 ? -6.508 1.982 6.298 1.00 98.69 200 THR A N 1
ATOM 1572 C CA . THR A 1 200 ? -5.615 2.559 7.302 1.00 98.69 200 THR A CA 1
ATOM 1573 C C . THR A 1 200 ? -4.208 2.612 6.724 1.00 98.69 200 THR A C 1
ATOM 1575 O O . THR A 1 200 ? -3.640 1.579 6.387 1.00 98.69 200 THR A O 1
ATOM 1578 N N . VAL A 1 201 ? -3.631 3.805 6.623 1.00 98.56 201 VAL A N 1
ATOM 1579 C CA . VAL A 1 201 ? -2.230 4.015 6.258 1.00 98.56 201 VAL A CA 1
ATOM 1580 C C . VAL A 1 201 ? -1.423 4.176 7.535 1.00 98.56 201 VAL A C 1
ATOM 1582 O O . VAL A 1 201 ? -1.559 5.187 8.220 1.00 98.56 201 VAL A O 1
ATOM 1585 N N . LEU A 1 202 ? -0.574 3.201 7.848 1.00 98.50 202 LEU A N 1
ATOM 1586 C CA . LEU A 1 202 ? 0.334 3.261 8.990 1.00 98.50 202 LEU A CA 1
ATOM 1587 C C . LEU A 1 202 ? 1.731 3.625 8.488 1.00 98.50 202 LEU A C 1
ATOM 1589 O O . LEU A 1 202 ? 2.399 2.826 7.829 1.00 98.50 202 LEU A O 1
ATOM 1593 N N . LYS A 1 203 ? 2.159 4.859 8.752 1.00 98.12 203 LYS A N 1
ATOM 1594 C CA . LYS A 1 203 ? 3.428 5.408 8.264 1.00 98.12 203 LYS A CA 1
ATOM 1595 C C . LYS A 1 203 ? 4.319 5.855 9.419 1.00 98.12 203 LYS A C 1
ATOM 1597 O O . LYS A 1 203 ? 3.823 6.213 10.479 1.00 98.12 203 LYS A O 1
ATOM 1602 N N . MET A 1 204 ? 5.627 5.911 9.191 1.00 98.19 204 MET A N 1
ATOM 1603 C CA . MET A 1 204 ? 6.543 6.543 10.144 1.00 98.19 204 MET A CA 1
ATOM 1604 C C . MET A 1 204 ? 6.511 8.077 10.025 1.00 98.19 204 MET A C 1
ATOM 1606 O O . MET A 1 204 ? 6.118 8.619 8.987 1.00 98.19 204 MET A O 1
ATOM 1610 N N . GLU A 1 205 ? 6.989 8.773 11.056 1.00 97.62 205 GLU A N 1
ATOM 1611 C CA . GLU A 1 205 ? 7.143 10.236 11.092 1.00 97.62 205 GLU A CA 1
ATOM 1612 C C . GLU A 1 205 ? 8.166 10.771 10.077 1.00 97.62 205 GLU A C 1
ATOM 1614 O O . GLU A 1 205 ? 8.114 11.933 9.677 1.00 97.62 205 GLU A O 1
ATOM 1619 N N . VAL A 1 206 ? 9.076 9.911 9.608 1.00 96.75 206 VAL A N 1
ATOM 1620 C CA . VAL A 1 206 ? 10.110 10.285 8.642 1.00 96.75 206 VAL A CA 1
ATOM 1621 C C . VAL A 1 206 ? 9.512 10.638 7.271 1.00 96.75 206 VAL A C 1
ATOM 1623 O O . VAL A 1 206 ? 8.569 9.990 6.798 1.00 96.75 206 VAL A O 1
ATOM 1626 N N . PRO A 1 207 ? 10.095 11.615 6.552 1.00 92.50 207 PRO A N 1
ATOM 1627 C CA . PRO A 1 207 ? 9.508 12.137 5.316 1.00 92.50 207 PRO A CA 1
ATOM 1628 C C . PRO A 1 207 ? 9.402 11.093 4.198 1.00 92.50 207 PRO A C 1
ATOM 1630 O O . PRO A 1 207 ? 8.504 11.170 3.361 1.00 92.50 207 PRO A O 1
ATOM 1633 N N . CYS A 1 208 ? 10.269 10.076 4.186 1.00 90.31 208 CYS A N 1
ATOM 1634 C CA . CYS A 1 208 ? 10.245 9.050 3.145 1.00 90.31 208 CYS A CA 1
ATOM 1635 C C . CYS A 1 208 ? 8.990 8.163 3.171 1.00 90.31 208 CYS A C 1
ATOM 1637 O O . CYS A 1 208 ? 8.648 7.579 2.144 1.00 90.31 208 CYS A O 1
ATOM 1639 N N . CYS A 1 209 ? 8.268 8.092 4.294 1.00 93.75 209 CYS A N 1
ATOM 1640 C CA . CYS A 1 209 ? 7.000 7.366 4.366 1.00 93.75 209 CYS A CA 1
ATOM 1641 C C . CYS A 1 209 ? 5.809 8.172 3.812 1.00 93.75 209 CYS A C 1
ATOM 1643 O O . CYS A 1 209 ? 4.724 7.617 3.641 1.00 93.75 209 CYS A O 1
ATOM 1645 N N . GLY A 1 210 ? 5.998 9.453 3.459 1.00 93.38 210 GLY A N 1
ATOM 1646 C CA . GLY A 1 210 ? 4.974 10.272 2.797 1.00 93.38 210 GLY A CA 1
ATOM 1647 C C . GLY A 1 210 ? 4.536 9.723 1.434 1.00 93.38 210 GLY A C 1
ATOM 1648 O O . GLY A 1 210 ? 3.377 9.882 1.052 1.00 93.38 210 GLY A O 1
ATOM 1649 N N . GLY A 1 211 ? 5.417 8.991 0.742 1.00 94.81 211 GLY A N 1
ATOM 1650 C CA . GLY A 1 211 ? 5.087 8.332 -0.525 1.00 94.81 211 GLY A CA 1
ATOM 1651 C C . GLY A 1 211 ? 3.928 7.336 -0.409 1.00 94.81 211 GLY A C 1
ATOM 1652 O O . GLY A 1 211 ? 3.171 7.174 -1.358 1.00 94.81 211 GLY A O 1
ATOM 1653 N N . LEU A 1 212 ? 3.724 6.716 0.761 1.00 96.44 212 LEU A N 1
ATOM 1654 C CA . LEU A 1 212 ? 2.647 5.742 0.960 1.00 96.44 212 LEU A CA 1
ATOM 1655 C C . LEU A 1 212 ? 1.272 6.420 0.899 1.00 96.44 212 LEU A C 1
ATOM 1657 O O . LEU A 1 212 ? 0.352 5.933 0.246 1.00 96.44 212 LEU A O 1
ATOM 1661 N N . VAL A 1 213 ? 1.170 7.601 1.512 1.00 95.81 213 VAL A N 1
ATOM 1662 C CA . VAL A 1 213 ? -0.029 8.446 1.456 1.00 95.81 213 VAL A CA 1
ATOM 1663 C C . VAL A 1 213 ? -0.285 8.913 0.022 1.00 95.81 213 VAL A C 1
ATOM 1665 O O . VAL A 1 213 ? -1.424 8.872 -0.437 1.00 95.81 213 VAL A O 1
ATOM 1668 N N . GLN A 1 214 ? 0.761 9.296 -0.717 1.00 95.12 214 GLN A N 1
ATOM 1669 C CA . GLN A 1 214 ? 0.636 9.730 -2.115 1.00 95.12 214 GLN A CA 1
ATOM 1670 C C . GLN A 1 214 ? 0.120 8.620 -3.039 1.00 95.12 214 GLN A C 1
ATOM 1672 O O . GLN A 1 214 ? -0.703 8.897 -3.916 1.00 95.12 214 GLN A O 1
ATOM 1677 N N . LEU A 1 215 ? 0.559 7.372 -2.838 1.00 96.31 215 LEU A N 1
ATOM 1678 C CA . LEU A 1 215 ? 0.047 6.214 -3.579 1.00 96.31 215 LEU A CA 1
ATOM 1679 C C . LEU A 1 215 ? -1.460 6.042 -3.352 1.00 96.31 215 LEU A C 1
ATOM 1681 O O . LEU A 1 215 ? -2.219 5.958 -4.316 1.00 96.31 215 LEU A O 1
ATOM 1685 N N . VAL A 1 216 ? -1.903 6.082 -2.090 1.00 97.12 216 VAL A N 1
ATOM 1686 C CA . VAL A 1 216 ? -3.327 5.962 -1.733 1.00 97.12 216 VAL A CA 1
ATOM 1687 C C . VAL A 1 216 ? -4.144 7.124 -2.288 1.00 97.12 216 VAL A C 1
ATOM 1689 O O . VAL A 1 216 ? -5.174 6.899 -2.913 1.00 97.12 216 VAL A O 1
ATOM 1692 N N . GLN A 1 217 ? -3.681 8.365 -2.135 1.00 95.00 217 GLN A N 1
ATOM 1693 C CA . GLN A 1 217 ? -4.367 9.542 -2.681 1.00 95.00 217 GLN A CA 1
ATOM 1694 C C . GLN A 1 217 ? -4.492 9.490 -4.206 1.00 95.00 217 GLN A C 1
ATOM 1696 O O . GLN A 1 217 ? -5.507 9.906 -4.763 1.00 95.00 217 GLN A O 1
ATOM 1701 N N . THR A 1 218 ? -3.473 8.974 -4.893 1.00 94.94 218 THR A N 1
ATOM 1702 C CA . THR A 1 218 ? -3.517 8.803 -6.348 1.00 94.94 218 THR A CA 1
ATOM 1703 C C . THR A 1 218 ? -4.513 7.719 -6.738 1.00 94.94 218 THR A C 1
ATOM 1705 O O . THR A 1 218 ? -5.351 7.971 -7.598 1.00 94.94 218 THR A O 1
ATOM 1708 N N . ALA A 1 219 ? -4.509 6.574 -6.051 1.00 96.19 219 ALA A N 1
ATOM 1709 C CA . ALA A 1 219 ? -5.495 5.520 -6.271 1.00 96.19 219 ALA A CA 1
ATOM 1710 C C . ALA A 1 219 ? -6.929 6.016 -6.020 1.00 96.19 219 ALA A C 1
ATOM 1712 O O . ALA A 1 219 ? -7.804 5.771 -6.843 1.00 96.19 219 ALA A O 1
ATOM 1713 N N . LEU A 1 220 ? -7.168 6.788 -4.953 1.00 95.19 220 LEU A N 1
ATOM 1714 C CA . LEU A 1 220 ? -8.471 7.393 -4.648 1.00 95.19 220 LEU A CA 1
ATOM 1715 C C . LEU A 1 220 ? -8.979 8.329 -5.751 1.00 95.19 220 LEU A C 1
ATOM 1717 O O . LEU A 1 220 ? -10.171 8.311 -6.050 1.00 95.19 220 LEU A O 1
ATOM 1721 N N . ARG A 1 221 ? -8.093 9.147 -6.340 1.00 94.62 221 ARG A N 1
ATOM 1722 C CA . ARG A 1 221 ? -8.434 10.040 -7.463 1.00 94.62 221 ARG A CA 1
ATOM 1723 C C . ARG A 1 221 ? -8.838 9.271 -8.717 1.00 94.62 221 ARG A C 1
ATOM 1725 O O . ARG A 1 221 ? -9.679 9.749 -9.465 1.00 94.62 221 ARG A O 1
ATOM 1732 N N . LEU A 1 222 ? -8.203 8.125 -8.957 1.00 94.19 222 LEU A N 1
ATOM 1733 C CA . LEU A 1 222 ? -8.453 7.281 -10.127 1.00 94.19 222 LEU A CA 1
ATOM 1734 C C . LEU A 1 222 ? -9.627 6.311 -9.917 1.00 94.19 222 LEU A C 1
ATOM 1736 O O . LEU A 1 222 ? -10.177 5.791 -10.886 1.00 94.19 222 LEU A O 1
ATOM 1740 N N . SER A 1 223 ? -9.999 6.048 -8.664 1.00 95.12 223 SER A N 1
ATOM 1741 C CA . SER A 1 223 ? -11.072 5.119 -8.308 1.00 95.12 223 SER A CA 1
ATOM 1742 C C . SER A 1 223 ? -12.446 5.735 -8.542 1.00 95.12 223 SER A C 1
ATOM 1744 O O . SER A 1 223 ? -12.667 6.922 -8.301 1.00 95.12 223 SER A O 1
ATOM 1746 N 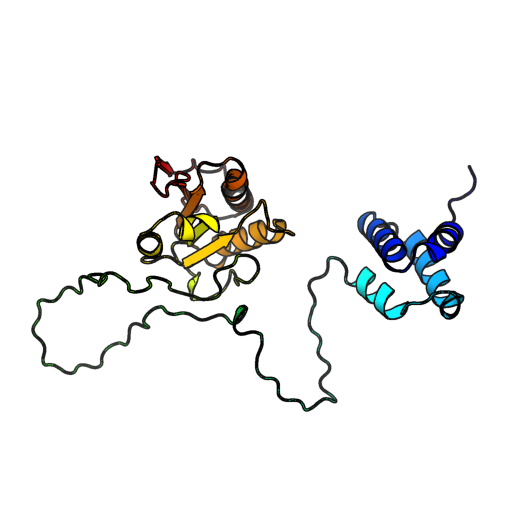N . LYS A 1 224 ? -13.396 4.898 -8.954 1.00 93.75 224 LYS A N 1
ATOM 1747 C CA . LYS A 1 224 ? -14.803 5.288 -9.146 1.00 93.75 224 LYS A CA 1
ATOM 1748 C C . LYS A 1 224 ? -15.572 5.339 -7.832 1.00 93.75 224 LYS A C 1
ATOM 1750 O O . LYS A 1 224 ? -16.607 5.993 -7.737 1.00 93.75 224 LYS A O 1
ATOM 1755 N N . ARG A 1 225 ? -15.096 4.597 -6.834 1.00 92.44 225 ARG A N 1
ATOM 1756 C CA . ARG A 1 225 ? -15.719 4.471 -5.521 1.00 92.44 225 ARG A CA 1
ATOM 1757 C C . ARG A 1 225 ? -14.945 5.257 -4.467 1.00 92.44 225 ARG A C 1
ATOM 1759 O O . ARG A 1 225 ? -13.716 5.251 -4.435 1.00 92.44 225 ARG A O 1
ATOM 1766 N N . TYR A 1 226 ? -15.673 5.886 -3.550 1.00 91.69 226 TYR A N 1
ATOM 1767 C CA . TYR A 1 226 ? -15.091 6.459 -2.341 1.00 91.69 226 TYR A CA 1
ATOM 1768 C C . TYR A 1 226 ? -14.782 5.366 -1.307 1.00 91.69 226 TYR A C 1
ATOM 1770 O O . TYR A 1 226 ? -15.620 4.501 -1.035 1.00 91.69 226 TYR A O 1
ATOM 1778 N N . VAL A 1 227 ? -13.600 5.438 -0.692 1.00 96.06 227 VAL A N 1
ATOM 1779 C CA . VAL A 1 227 ? -13.246 4.661 0.500 1.00 96.06 227 VAL A CA 1
ATOM 1780 C C . VAL A 1 227 ? -12.681 5.600 1.578 1.00 96.06 227 VAL A C 1
ATOM 1782 O O . VAL A 1 227 ? -11.810 6.417 1.268 1.00 96.06 227 VAL A O 1
ATOM 1785 N N . PRO A 1 228 ? -13.146 5.516 2.839 1.00 97.00 228 PRO A N 1
ATOM 1786 C CA . PRO A 1 228 ? -12.559 6.264 3.944 1.00 97.00 228 PRO A CA 1
ATOM 1787 C C . PRO A 1 228 ? -11.103 5.867 4.188 1.00 97.00 228 PRO A C 1
ATOM 1789 O O . PRO A 1 228 ? -10.776 4.676 4.243 1.00 97.00 228 PRO A O 1
ATOM 1792 N N . VAL A 1 229 ? -10.241 6.866 4.389 1.00 98.25 229 VAL A N 1
ATOM 1793 C CA . VAL A 1 229 ? -8.817 6.651 4.665 1.00 98.25 229 VAL A CA 1
ATOM 1794 C C . VAL A 1 229 ? -8.427 7.264 6.000 1.00 98.25 229 VAL A C 1
ATOM 1796 O O . VAL A 1 229 ? -8.603 8.462 6.209 1.00 98.25 229 VAL A O 1
ATOM 1799 N N . LYS A 1 230 ? -7.866 6.442 6.887 1.00 98.38 230 LYS A N 1
ATOM 1800 C CA . LYS A 1 230 ? -7.273 6.869 8.157 1.00 98.38 230 LYS A CA 1
ATOM 1801 C C . LYS A 1 230 ? -5.756 6.860 8.021 1.00 98.38 230 LYS A C 1
ATOM 1803 O O . LYS A 1 230 ? -5.187 5.842 7.647 1.00 98.38 230 LYS A O 1
ATOM 1808 N N . ILE A 1 231 ? -5.095 7.964 8.331 1.00 98.38 231 ILE A N 1
ATOM 1809 C CA . ILE A 1 231 ? -3.637 8.078 8.349 1.00 98.38 231 ILE A CA 1
ATOM 1810 C C . ILE A 1 231 ? -3.188 8.049 9.805 1.00 98.38 231 ILE A C 1
ATOM 1812 O O . ILE A 1 231 ? -3.684 8.806 10.635 1.00 98.38 231 ILE A O 1
ATOM 1816 N N . MET A 1 232 ? -2.253 7.158 10.109 1.00 98.44 232 MET A N 1
ATOM 1817 C CA . MET A 1 232 ? -1.643 7.005 11.422 1.00 98.44 232 MET A CA 1
ATOM 1818 C C . MET A 1 232 ? -0.136 7.188 11.305 1.00 98.44 232 MET A C 1
ATOM 1820 O O . MET A 1 232 ? 0.500 6.596 10.427 1.00 98.44 232 MET A O 1
ATOM 1824 N N . VAL A 1 233 ? 0.428 8.014 12.182 1.00 98.44 233 VAL A N 1
ATOM 1825 C CA . VAL A 1 233 ? 1.854 8.342 12.182 1.00 98.44 233 VAL A CA 1
ATOM 1826 C C . VAL A 1 233 ? 2.520 7.755 13.411 1.00 98.44 233 VAL A C 1
ATOM 1828 O O . VAL A 1 233 ? 2.079 7.984 14.534 1.00 98.44 233 VAL A O 1
ATOM 1831 N N . VAL A 1 234 ? 3.589 7.003 13.173 1.00 98.50 234 VAL A N 1
ATOM 1832 C CA . VAL A 1 234 ? 4.387 6.312 14.184 1.00 98.50 234 VAL A CA 1
ATOM 1833 C C . VAL A 1 234 ? 5.737 7.015 14.321 1.00 98.50 234 VAL A C 1
ATOM 1835 O O . VAL A 1 234 ? 6.410 7.256 13.315 1.00 98.50 234 VAL A O 1
ATOM 1838 N N . SER A 1 235 ? 6.150 7.349 15.541 1.00 98.31 235 SER A N 1
ATOM 1839 C CA . SER A 1 235 ? 7.487 7.882 15.813 1.00 98.31 235 SER A CA 1
ATOM 1840 C C . SER A 1 235 ? 8.567 6.845 15.513 1.00 98.31 235 SER A C 1
ATOM 1842 O O . SER A 1 235 ? 8.308 5.641 15.460 1.00 98.31 235 SER A O 1
ATOM 1844 N N . ILE A 1 236 ? 9.818 7.276 15.364 1.00 97.06 236 ILE A N 1
ATOM 1845 C CA . ILE A 1 236 ? 10.952 6.351 15.227 1.00 97.06 236 ILE A CA 1
ATOM 1846 C C . ILE A 1 236 ? 11.152 5.461 16.469 1.00 97.06 236 ILE A C 1
ATOM 1848 O O . ILE A 1 236 ? 11.832 4.442 16.372 1.00 97.06 236 ILE A O 1
ATOM 1852 N N . GLN A 1 237 ? 10.536 5.804 17.607 1.00 97.25 237 GLN A N 1
ATOM 1853 C CA . GLN A 1 237 ? 10.490 4.998 18.832 1.00 97.25 237 GLN A CA 1
ATOM 1854 C C . GLN A 1 237 ? 9.298 4.023 18.890 1.00 97.25 237 GLN A C 1
ATOM 1856 O O . GLN A 1 237 ? 9.186 3.272 19.854 1.00 97.25 237 GLN A O 1
ATOM 1861 N N . GLY A 1 238 ? 8.426 3.995 17.876 1.00 96.56 238 GLY A N 1
ATOM 1862 C CA . GLY A 1 238 ? 7.313 3.042 17.801 1.00 96.56 238 GLY A CA 1
ATOM 1863 C C . GLY A 1 238 ? 6.017 3.500 18.474 1.00 96.56 238 GLY A C 1
ATOM 1864 O O . GLY A 1 238 ? 5.106 2.692 18.646 1.00 96.56 238 GLY A O 1
ATOM 1865 N N . GLU A 1 239 ? 5.906 4.777 18.836 1.00 97.56 239 GLU A N 1
ATOM 1866 C CA . GLU A 1 239 ? 4.704 5.348 19.450 1.00 97.56 239 GLU A CA 1
ATOM 1867 C C . GLU A 1 239 ? 3.798 5.965 18.383 1.00 97.56 239 GLU A C 1
ATOM 1869 O O . GLU A 1 239 ? 4.277 6.606 17.449 1.00 97.56 239 GLU A O 1
ATOM 1874 N N . VAL A 1 240 ? 2.478 5.814 18.510 1.00 97.81 240 VAL A N 1
ATOM 1875 C CA . VAL A 1 240 ? 1.538 6.531 17.635 1.00 97.81 240 VAL A CA 1
ATOM 1876 C C . VAL A 1 240 ? 1.470 7.987 18.086 1.00 97.81 240 VAL A C 1
ATOM 1878 O O . VAL A 1 240 ? 1.025 8.270 19.195 1.00 97.81 240 VAL A O 1
ATOM 1881 N N . ILE A 1 241 ? 1.894 8.905 17.220 1.00 98.06 241 ILE A N 1
ATOM 1882 C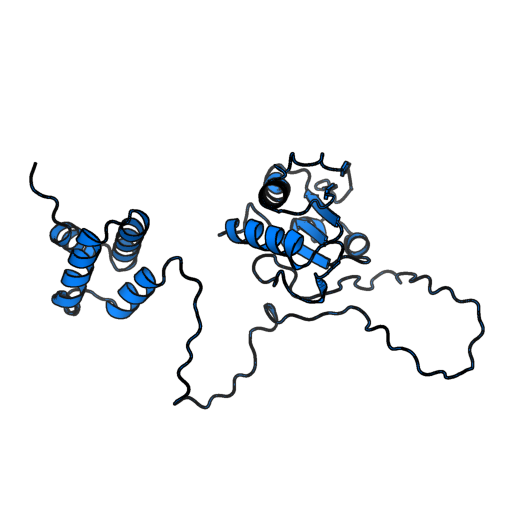 CA . ILE A 1 241 ? 1.971 10.342 17.522 1.00 98.06 241 ILE A CA 1
ATOM 1883 C C . ILE A 1 241 ? 0.857 11.160 16.868 1.00 98.06 241 ILE A C 1
ATOM 1885 O O . ILE A 1 241 ? 0.572 12.270 17.312 1.00 98.06 241 ILE A O 1
ATOM 1889 N N . SER A 1 242 ? 0.205 10.634 15.827 1.00 97.69 242 SER A N 1
ATOM 1890 C CA . SER A 1 242 ? -0.999 11.256 15.277 1.00 97.69 242 SER A CA 1
ATOM 1891 C C . SER A 1 242 ? -1.903 10.269 14.549 1.00 97.69 242 SER A C 1
ATOM 1893 O O . SER A 1 242 ? -1.456 9.265 13.988 1.00 97.69 242 SER A O 1
ATOM 1895 N N . GLU A 1 243 ? -3.196 10.591 14.551 1.00 97.31 243 GLU A N 1
ATOM 1896 C CA . GLU A 1 243 ? -4.235 9.879 13.819 1.00 97.31 243 GLU A CA 1
ATOM 1897 C C . GLU A 1 243 ? -5.196 10.889 13.195 1.00 97.31 243 GLU A C 1
ATOM 1899 O O . GLU A 1 243 ? -5.777 11.718 13.893 1.00 97.31 243 GLU A O 1
ATOM 1904 N N . GLU A 1 244 ? -5.390 10.809 11.884 1.00 96.38 244 GLU A N 1
ATOM 1905 C CA . GLU A 1 244 ? -6.279 11.713 11.160 1.00 96.38 244 GLU A CA 1
ATOM 1906 C C . GLU A 1 244 ? -7.049 10.975 10.067 1.00 96.38 244 GLU A C 1
ATOM 1908 O O . GLU A 1 244 ? -6.558 10.025 9.456 1.00 96.38 244 GLU A O 1
ATOM 1913 N N . TRP A 1 245 ? -8.278 11.411 9.808 1.00 96.56 245 TRP A N 1
ATOM 1914 C CA . TRP A 1 245 ? -9.024 10.964 8.637 1.00 96.56 245 TRP A CA 1
ATOM 1915 C C . TRP A 1 245 ? -8.677 11.873 7.466 1.00 96.56 245 TRP A C 1
ATOM 1917 O O . TRP A 1 245 ? -8.813 13.092 7.561 1.00 96.56 245 TRP A O 1
ATOM 1927 N N . ALA A 1 246 ? -8.226 11.280 6.362 1.00 90.31 246 ALA A N 1
ATOM 1928 C CA . ALA A 1 246 ? -7.933 12.037 5.159 1.00 90.31 246 ALA A CA 1
ATOM 1929 C C . ALA A 1 246 ? -9.227 12.679 4.629 1.00 90.31 246 ALA A C 1
ATOM 1931 O O . ALA A 1 246 ? -10.277 12.021 4.617 1.00 90.31 246 ALA A O 1
ATOM 1932 N N . PRO A 1 247 ? -9.174 13.940 4.165 1.00 82.88 247 PRO A N 1
ATOM 1933 C CA . PRO A 1 247 ? -10.338 14.573 3.570 1.00 82.88 247 PRO A CA 1
ATOM 1934 C C . PRO A 1 247 ? -10.795 13.776 2.339 1.00 82.88 247 PRO A C 1
ATOM 1936 O O . PRO A 1 247 ? -9.957 13.179 1.649 1.00 82.88 247 PRO A O 1
ATOM 1939 N N . PRO A 1 248 ? -12.103 13.771 2.025 1.00 79.19 248 PRO A N 1
ATOM 1940 C CA . PRO A 1 2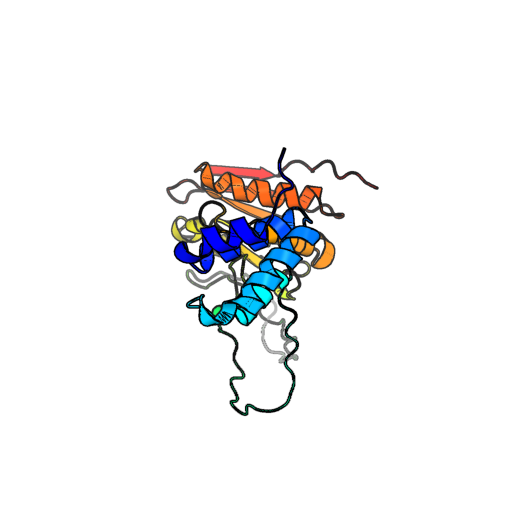48 ? -12.583 13.199 0.782 1.00 79.19 248 PRO A CA 1
ATOM 1941 C C . PRO A 1 248 ? -11.837 13.816 -0.397 1.00 79.19 248 PRO A C 1
ATOM 1943 O O . PRO A 1 248 ? -11.719 15.035 -0.521 1.00 79.19 248 PRO A O 1
ATOM 1946 N N . VAL A 1 249 ? -11.312 12.963 -1.266 1.00 77.50 249 VAL A N 1
ATOM 1947 C CA . VAL A 1 249 ? -10.771 13.412 -2.542 1.00 77.50 249 VAL A CA 1
ATOM 1948 C C . VAL A 1 249 ? -11.965 13.838 -3.393 1.00 77.50 249 VAL A C 1
ATOM 1950 O O . VAL A 1 249 ? -12.929 13.079 -3.474 1.00 77.50 249 VAL A O 1
ATOM 1953 N N . ASN A 1 250 ? -11.920 15.032 -3.999 1.00 62.00 250 ASN A N 1
ATOM 1954 C CA . ASN A 1 250 ? -12.924 15.501 -4.962 1.00 62.00 250 ASN A CA 1
ATOM 1955 C C . ASN A 1 250 ? -13.002 14.507 -6.133 1.00 62.00 250 ASN A C 1
ATOM 1957 O O . ASN A 1 250 ? -12.302 14.658 -7.133 1.00 62.00 250 ASN A O 1
ATOM 1961 N N . GLN A 1 251 ? -13.804 13.454 -5.990 1.00 57.12 251 GLN A N 1
ATOM 1962 C CA . GLN A 1 251 ? -14.080 12.507 -7.057 1.00 57.12 251 GLN A CA 1
ATOM 1963 C C . GLN A 1 251 ? -14.957 13.245 -8.062 1.00 57.12 251 GLN A C 1
ATOM 1965 O O . GLN A 1 251 ? -16.061 13.680 -7.730 1.00 57.12 251 GLN A O 1
ATOM 1970 N N . GLN A 1 252 ? -14.440 13.456 -9.274 1.00 42.69 252 GLN A N 1
ATOM 1971 C CA . GLN A 1 252 ? -15.262 13.896 -10.393 1.00 42.69 252 GLN A CA 1
ATOM 1972 C C . GLN A 1 252 ? -16.281 12.790 -10.649 1.00 42.69 252 GLN A C 1
ATOM 1974 O O . GLN A 1 252 ? -15.974 11.789 -11.291 1.00 42.69 252 GLN A O 1
ATOM 1979 N N . ILE A 1 253 ? -17.481 12.954 -10.097 1.00 38.94 253 ILE A N 1
ATOM 1980 C CA . ILE A 1 253 ? -18.641 12.151 -10.460 1.00 38.94 253 ILE A CA 1
ATOM 1981 C C . ILE A 1 253 ? -18.870 12.435 -11.949 1.00 38.94 253 ILE A C 1
ATOM 1983 O O . ILE A 1 253 ? -19.278 13.540 -12.305 1.00 38.94 253 ILE A O 1
ATOM 1987 N N . SER A 1 254 ? -18.499 11.481 -12.803 1.00 36.91 254 SER A N 1
ATOM 1988 C CA . SER A 1 254 ? -18.791 11.473 -14.241 1.00 36.91 254 SER A CA 1
ATOM 1989 C C . SER A 1 254 ? -19.724 10.317 -14.543 1.00 36.91 254 SER A C 1
ATOM 1991 O O . SER A 1 254 ? -19.440 9.207 -14.034 1.00 36.91 254 SER A O 1
#

Sequence (254 aa):
AEPYNEILVIEEMEPKGRNTIKAHLIHMKEHKEFGFMKQGVKWLRENRDKVNFDVDALIKEVHNYGQEPELKINATQMKVAHQGGCPGSQARSFKPKMQMAANDNNQTPNQKSQITNTSGQSALQQWPVQMHLLNPNAEYIQNSDLLLAADCTAYSMGNFHSFLEGKSLAIACPKLDSGKEIYVEKLQAMIDIAKVNTITVLKMEVPCCGGLVQLVQTALRLSKRYVPVKIMVVSIQGEVISEEWAPPVNQQIS

pLDDT: mean 81.35, std 20.44, range [33.41, 98.69]

Foldseek 3Di:
DPPDALLVVLVVCQVVALVSLLVVLLVCVVVVVVVSNVRSLVNCVVPVVSHPDDSVVSVVCSVCVVPDDPPPDDPDDDPDPPPDDPPQLDKDFPPPDPPPPDDPPDDDPDDPPPPPVPPPDALATIPDAELVRDDLQDPLLAQFAEEEEEPCLVVLAPPVRVVSHRYHHHYDQQVPDDPCVVSLVSLLCSVAPSVHQAYEYEAEPDPSRVVSVVSNLSSLQVHQDDHKYKYWYAYSNNDTPDIDIDPRDPHPND

Radius of gyration: 25.43 Å; chains: 1; bounding box: 56×52×72 Å